Protein AF-A0A7J9L2F4-F1 (afdb_monomer)

Mean predicted aligned error: 9.21 Å

Structure (mmCIF, N/CA/C/O backbone):
data_AF-A0A7J9L2F4-F1
#
_entry.id   AF-A0A7J9L2F4-F1
#
loop_
_atom_site.group_PDB
_atom_site.id
_atom_site.type_symbol
_atom_site.label_atom_id
_atom_site.label_alt_id
_atom_site.label_comp_id
_atom_site.label_asym_id
_atom_site.label_entity_id
_atom_site.label_seq_id
_atom_site.pdbx_PDB_ins_code
_atom_site.Cartn_x
_atom_site.Cartn_y
_atom_site.Cartn_z
_atom_site.occupancy
_atom_site.B_iso_or_equiv
_atom_site.auth_seq_id
_atom_site.auth_comp_id
_atom_site.auth_asym_id
_atom_site.auth_atom_id
_atom_site.pdbx_PDB_model_num
ATOM 1 N N . ASP A 1 1 ? 0.928 -13.225 -17.778 1.00 86.69 1 ASP A N 1
ATOM 2 C CA . ASP A 1 1 ? -0.422 -12.620 -17.825 1.00 86.69 1 ASP A CA 1
ATOM 3 C C . ASP A 1 1 ? -0.389 -11.141 -18.173 1.00 86.69 1 ASP A C 1
ATOM 5 O O . ASP A 1 1 ? -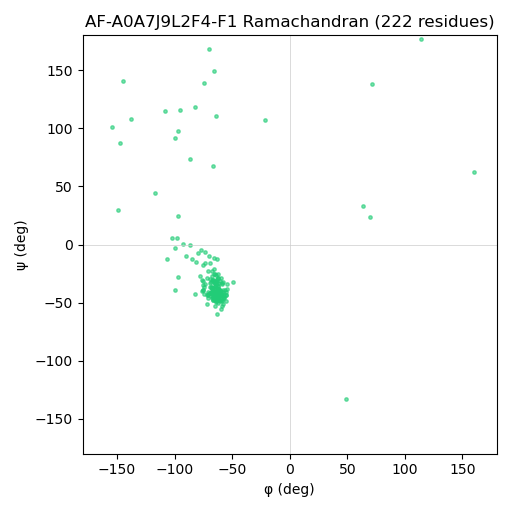0.659 -10.825 -19.318 1.00 86.69 1 ASP A O 1
ATOM 9 N N . VAL A 1 2 ? 0.008 -10.236 -17.267 1.00 91.25 2 VAL A N 1
ATOM 10 C CA . VAL A 1 2 ? 0.022 -8.780 -17.559 1.00 91.25 2 VAL A CA 1
ATOM 11 C C . VAL A 1 2 ? 0.913 -8.440 -18.762 1.00 91.25 2 VAL A C 1
ATOM 13 O O . VAL A 1 2 ? 0.458 -7.797 -19.699 1.00 91.25 2 VAL A O 1
ATOM 16 N N . ALA A 1 3 ? 2.146 -8.957 -18.797 1.00 91.94 3 ALA A N 1
ATOM 17 C CA . ALA A 1 3 ? 3.046 -8.759 -19.937 1.00 91.94 3 ALA A CA 1
ATOM 18 C C . ALA A 1 3 ? 2.516 -9.379 -21.246 1.00 91.94 3 ALA A C 1
ATOM 20 O O . ALA A 1 3 ? 2.740 -8.831 -22.320 1.00 91.94 3 ALA A O 1
ATOM 21 N N . ASP A 1 4 ? 1.787 -10.494 -21.164 1.00 93.38 4 ASP A N 1
ATOM 22 C CA . ASP A 1 4 ? 1.221 -11.172 -22.339 1.00 93.38 4 ASP A CA 1
ATOM 23 C C . ASP A 1 4 ? -0.017 -10.426 -22.873 1.00 93.38 4 ASP A C 1
ATOM 25 O O . ASP A 1 4 ? -0.228 -10.325 -24.080 1.00 93.38 4 ASP A O 1
ATOM 29 N N . ALA A 1 5 ? -0.771 -9.762 -21.988 1.00 90.50 5 ALA A N 1
ATOM 30 C CA . ALA A 1 5 ? -1.879 -8.879 -22.348 1.00 90.50 5 ALA A CA 1
ATOM 31 C C . ALA A 1 5 ? -1.445 -7.647 -23.167 1.00 90.50 5 ALA A C 1
ATOM 33 O O . ALA A 1 5 ? -2.298 -6.980 -23.757 1.00 90.50 5 ALA A O 1
ATOM 34 N N . CYS A 1 6 ? -0.142 -7.351 -23.262 1.00 91.19 6 CYS A N 1
ATOM 35 C CA . CYS A 1 6 ? 0.386 -6.349 -24.190 1.00 91.19 6 CYS A CA 1
ATOM 36 C C . CYS A 1 6 ? 0.198 -6.747 -25.664 1.00 91.19 6 CYS A C 1
ATOM 38 O O . CYS A 1 6 ? 0.184 -5.865 -26.522 1.00 91.19 6 CYS A O 1
ATOM 40 N N . ARG A 1 7 ? 0.010 -8.040 -25.978 1.00 92.75 7 ARG A N 1
ATOM 41 C CA . ARG A 1 7 ? -0.189 -8.523 -27.360 1.00 92.75 7 ARG A CA 1
ATOM 42 C C . ARG A 1 7 ? -1.464 -7.980 -28.003 1.00 92.75 7 ARG A C 1
ATOM 44 O O . ARG A 1 7 ? -1.498 -7.789 -29.213 1.00 92.75 7 ARG A O 1
ATOM 51 N N . THR A 1 8 ? -2.490 -7.701 -27.202 1.00 89.31 8 THR A N 1
ATOM 52 C CA . THR A 1 8 ? -3.783 -7.153 -27.648 1.00 89.31 8 THR A CA 1
ATOM 53 C C . THR A 1 8 ? -3.893 -5.633 -27.465 1.00 89.31 8 THR A C 1
ATOM 55 O O . THR A 1 8 ? -4.947 -5.057 -27.727 1.00 89.31 8 THR A O 1
ATOM 58 N N . GLY A 1 9 ? -2.808 -4.965 -27.051 1.00 93.00 9 GLY A N 1
ATOM 59 C CA . GLY A 1 9 ? -2.706 -3.508 -26.946 1.00 93.00 9 GLY A CA 1
ATOM 60 C C . GLY A 1 9 ? -2.549 -2.967 -25.520 1.00 93.00 9 GLY A C 1
ATOM 61 O O . GLY A 1 9 ? -2.570 -3.687 -24.523 1.00 93.00 9 GLY A O 1
ATOM 62 N N . ALA A 1 10 ? -2.387 -1.645 -25.413 1.00 94.00 10 ALA A N 1
ATOM 63 C CA . ALA A 1 10 ? -2.170 -0.975 -24.128 1.00 94.00 10 ALA A CA 1
ATOM 64 C C . ALA A 1 10 ? -3.406 -1.020 -23.209 1.00 94.00 10 ALA A C 1
ATOM 66 O O . ALA A 1 10 ? -3.262 -1.095 -21.991 1.00 94.00 10 ALA A O 1
ATOM 67 N N . ALA A 1 11 ? -4.616 -1.005 -23.781 1.00 94.12 11 ALA A 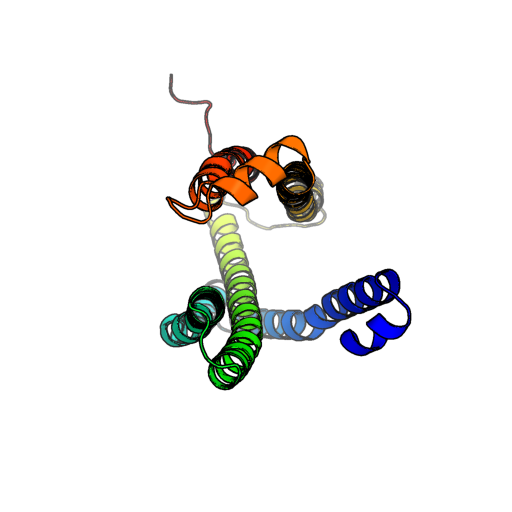N 1
ATOM 68 C CA . ALA A 1 11 ? -5.861 -1.026 -23.013 1.00 94.12 11 ALA A CA 1
ATOM 69 C C . ALA A 1 11 ? -6.007 -2.319 -22.196 1.00 94.12 11 ALA A C 1
ATOM 71 O O . ALA A 1 11 ? -6.291 -2.268 -21.001 1.00 94.12 11 ALA A O 1
ATOM 72 N N . THR A 1 12 ? -5.741 -3.475 -22.812 1.00 92.69 12 THR A N 1
ATOM 73 C CA . THR A 1 12 ? -5.789 -4.773 -22.129 1.00 92.69 12 THR A CA 1
ATOM 74 C C . THR A 1 12 ? -4.725 -4.872 -21.045 1.00 92.69 12 THR A C 1
ATOM 76 O O . THR A 1 12 ? -5.039 -5.295 -19.937 1.00 92.69 12 THR A O 1
ATOM 79 N N . ASN A 1 13 ? -3.505 -4.388 -21.297 1.00 94.06 13 ASN A N 1
ATOM 80 C CA . ASN A 1 13 ? -2.451 -4.351 -20.281 1.00 94.06 13 ASN A CA 1
ATOM 81 C C . ASN A 1 13 ? -2.878 -3.573 -19.016 1.00 94.06 13 ASN A C 1
ATOM 83 O O . ASN A 1 13 ? -2.721 -4.063 -17.899 1.00 94.06 13 ASN A O 1
ATOM 87 N N . VAL A 1 14 ? -3.493 -2.394 -19.177 1.00 95.00 14 VAL A N 1
ATOM 88 C CA . VAL A 1 14 ? -3.986 -1.595 -18.038 1.00 95.00 14 VAL A CA 1
ATOM 89 C C . VAL A 1 14 ? -5.110 -2.314 -17.287 1.00 95.00 14 VAL A C 1
ATOM 91 O O . VAL A 1 14 ? -5.092 -2.343 -16.057 1.00 95.00 14 VAL A O 1
ATOM 94 N N . ILE A 1 15 ? -6.062 -2.928 -18.000 1.00 94.75 15 ILE A N 1
ATOM 95 C CA . ILE A 1 15 ? -7.177 -3.666 -17.384 1.00 94.75 15 ILE A CA 1
ATOM 96 C C . ILE A 1 15 ? -6.652 -4.833 -16.538 1.00 94.75 15 ILE A C 1
ATOM 98 O O . ILE A 1 15 ? -7.029 -4.969 -15.373 1.00 94.75 15 ILE A O 1
ATOM 102 N N . PHE A 1 16 ? -5.740 -5.640 -17.088 1.00 94.81 16 PHE A N 1
ATOM 103 C CA . PHE A 1 16 ? -5.127 -6.751 -16.355 1.00 94.81 16 PHE A CA 1
ATOM 104 C C . PHE A 1 16 ? -4.280 -6.265 -15.171 1.00 94.81 16 PHE A C 1
ATOM 106 O O . PHE A 1 16 ? -4.321 -6.876 -14.102 1.00 94.81 16 PHE A O 1
ATOM 113 N N . GLY A 1 17 ? -3.561 -5.150 -15.320 1.00 94.25 17 GLY A N 1
ATOM 114 C CA . GLY A 1 17 ? -2.799 -4.534 -14.233 1.00 94.25 17 GLY A CA 1
ATOM 115 C C . GLY A 1 17 ? -3.680 -4.067 -13.068 1.00 94.25 17 GLY A C 1
ATOM 116 O O . GLY A 1 17 ? -3.374 -4.358 -11.911 1.00 94.25 17 GLY A O 1
ATOM 117 N N . LEU A 1 18 ? -4.805 -3.404 -13.357 1.00 95.56 18 LEU A N 1
ATOM 118 C CA . LEU A 1 18 ? -5.777 -2.986 -12.338 1.00 95.56 18 LEU A CA 1
ATOM 119 C C . LEU A 1 18 ? -6.406 -4.190 -11.631 1.00 95.56 18 LEU A C 1
ATOM 121 O O . LEU A 1 18 ? -6.469 -4.217 -10.402 1.00 95.56 18 LEU A O 1
ATOM 125 N N . ALA A 1 19 ? -6.807 -5.212 -12.390 1.00 96.19 19 ALA A N 1
ATOM 126 C CA . ALA A 1 19 ? -7.358 -6.442 -11.830 1.00 96.19 19 ALA A CA 1
ATOM 127 C C . ALA A 1 19 ? -6.356 -7.152 -10.901 1.00 96.19 19 ALA A C 1
ATOM 129 O O . ALA A 1 19 ? -6.729 -7.595 -9.813 1.00 96.19 19 ALA A O 1
ATOM 130 N N . LEU A 1 20 ? -5.074 -7.212 -11.284 1.00 95.81 20 LEU A N 1
ATOM 131 C CA . LEU A 1 20 ? -4.016 -7.773 -10.441 1.00 95.81 20 LEU A CA 1
ATOM 132 C C . LEU A 1 20 ? -3.844 -6.974 -9.141 1.00 95.81 20 LEU A C 1
ATOM 134 O O . LEU A 1 20 ? -3.709 -7.571 -8.073 1.00 95.81 20 LEU A O 1
ATOM 138 N N . GLY A 1 21 ? -3.903 -5.642 -9.217 1.00 94.69 21 GLY A N 1
ATOM 139 C CA . GLY A 1 21 ? -3.865 -4.763 -8.047 1.00 94.69 21 GLY A CA 1
ATOM 140 C C . GLY A 1 21 ? -5.040 -4.985 -7.091 1.00 94.69 21 GLY A C 1
ATOM 141 O O . GLY A 1 21 ? -4.839 -5.083 -5.885 1.00 94.69 21 GLY A O 1
ATOM 142 N N . TYR A 1 22 ? -6.263 -5.136 -7.606 1.00 96.62 22 TYR A N 1
ATOM 143 C CA . TYR A 1 22 ? -7.430 -5.440 -6.769 1.00 96.62 22 TYR A CA 1
ATOM 144 C C . TYR A 1 22 ? -7.388 -6.848 -6.174 1.00 96.62 22 TYR A C 1
ATOM 146 O O . TYR A 1 22 ? -7.885 -7.066 -5.074 1.00 96.62 22 TYR A O 1
ATOM 154 N N . LYS A 1 23 ? -6.764 -7.809 -6.859 1.00 96.50 23 LYS A N 1
ATOM 155 C CA . LYS A 1 23 ? -6.579 -9.165 -6.330 1.00 96.50 23 LYS A CA 1
ATOM 156 C C . LYS A 1 23 ? -5.506 -9.222 -5.236 1.00 96.50 23 LYS A C 1
ATOM 158 O O . LYS A 1 23 ? -5.635 -10.009 -4.300 1.00 96.50 23 LYS A O 1
ATOM 163 N N . SER A 1 24 ? -4.451 -8.410 -5.333 1.00 95.94 24 SER A N 1
ATOM 164 C CA . SER A 1 24 ? -3.289 -8.503 -4.439 1.00 95.94 24 SER A CA 1
ATOM 165 C C . SER A 1 24 ? -3.585 -8.116 -2.988 1.00 95.94 24 SER A C 1
ATOM 167 O O . SER A 1 24 ? -2.884 -8.580 -2.093 1.00 95.94 24 SER A O 1
ATOM 169 N N . VAL A 1 25 ? -4.638 -7.331 -2.728 1.00 96.19 25 VAL A N 1
ATOM 170 C CA . VAL A 1 25 ? -4.988 -6.880 -1.368 1.00 96.19 25 VAL A CA 1
ATOM 171 C C . VAL A 1 25 ? -5.627 -7.970 -0.502 1.00 96.19 25 VAL A C 1
ATOM 173 O O . VAL A 1 25 ? -5.631 -7.839 0.717 1.00 96.19 25 VAL A O 1
ATOM 176 N N . ILE A 1 26 ? -6.132 -9.056 -1.097 1.00 96.50 26 ILE A N 1
ATOM 177 C CA . ILE A 1 26 ? -6.912 -10.083 -0.388 1.00 96.50 26 ILE A CA 1
ATOM 178 C C . ILE A 1 26 ? -6.089 -10.725 0.740 1.00 96.50 26 ILE A C 1
ATOM 180 O O . ILE A 1 26 ? -6.492 -10.696 1.901 1.00 96.50 26 ILE A O 1
ATOM 184 N N . ILE A 1 27 ? -4.914 -11.272 0.414 1.00 96.75 27 ILE A N 1
ATOM 185 C CA . ILE A 1 27 ? -4.068 -11.988 1.383 1.00 96.75 27 ILE A CA 1
ATOM 186 C C . ILE A 1 27 ? -3.519 -11.041 2.471 1.00 96.75 27 ILE A C 1
ATOM 188 O O . ILE A 1 27 ? -3.657 -11.372 3.651 1.00 96.75 27 ILE A O 1
ATOM 192 N N . PRO A 1 28 ? -2.953 -9.858 2.141 1.00 95.25 28 PRO A N 1
ATOM 193 C CA . PRO A 1 28 ? -2.479 -8.910 3.150 1.00 95.25 28 PRO A CA 1
ATOM 194 C C . PRO A 1 28 ? -3.560 -8.460 4.137 1.00 95.25 28 PRO A C 1
ATOM 196 O O . PRO A 1 28 ? -3.282 -8.356 5.330 1.00 95.25 28 PRO A O 1
ATOM 199 N N . ILE A 1 29 ? -4.795 -8.228 3.677 1.00 95.75 29 ILE A N 1
ATOM 200 C CA . ILE A 1 29 ? -5.895 -7.826 4.565 1.00 95.75 29 ILE A CA 1
ATOM 201 C C . ILE A 1 29 ? -6.243 -8.941 5.552 1.00 95.75 29 ILE A C 1
ATOM 203 O O . ILE A 1 29 ? -6.404 -8.662 6.740 1.00 95.75 29 ILE A O 1
ATOM 207 N N . PHE A 1 30 ? -6.289 -10.201 5.109 1.00 97.12 30 PHE A N 1
ATOM 208 C CA . PHE A 1 30 ? -6.491 -11.327 6.024 1.00 97.12 30 PHE A CA 1
ATOM 209 C C . PHE A 1 30 ? -5.351 -11.468 7.037 1.00 97.12 30 PHE A C 1
ATOM 211 O O . PHE A 1 30 ? -5.614 -11.682 8.219 1.00 97.12 30 PHE A O 1
ATOM 218 N N . ALA A 1 31 ? -4.097 -11.286 6.614 1.00 95.50 31 ALA A N 1
ATOM 219 C CA . ALA A 1 31 ? -2.953 -11.321 7.523 1.00 95.50 31 ALA A CA 1
ATOM 220 C C . ALA A 1 31 ? -3.044 -10.228 8.606 1.00 95.50 31 ALA A C 1
ATOM 222 O O . ALA A 1 31 ? -2.835 -10.509 9.786 1.00 95.50 31 ALA A O 1
ATOM 223 N N . ILE A 1 32 ? -3.422 -9.000 8.227 1.00 95.06 32 ILE A N 1
ATOM 224 C CA . ILE A 1 32 ? -3.637 -7.895 9.174 1.00 95.06 32 ILE A CA 1
ATOM 225 C C . ILE A 1 32 ? -4.815 -8.199 10.109 1.00 95.06 32 ILE A C 1
ATOM 227 O O . ILE A 1 32 ? -4.702 -7.978 11.311 1.00 95.06 32 ILE A O 1
ATOM 231 N N . ALA A 1 33 ? -5.924 -8.739 9.597 1.00 95.25 33 ALA A N 1
ATOM 232 C CA . ALA A 1 33 ? -7.087 -9.090 10.413 1.00 95.25 33 ALA A CA 1
ATOM 233 C C . ALA A 1 33 ? -6.749 -10.142 11.484 1.00 95.25 33 ALA A C 1
ATOM 235 O O . ALA A 1 33 ? -7.123 -9.978 12.645 1.00 95.25 33 ALA A O 1
ATOM 236 N N . ILE A 1 34 ? -5.986 -11.178 11.118 1.00 96.12 34 ILE A N 1
ATOM 237 C CA . ILE A 1 34 ? -5.502 -12.198 12.061 1.00 96.12 34 ILE A CA 1
ATOM 238 C C . ILE A 1 34 ? -4.574 -11.563 13.101 1.00 96.12 34 ILE A C 1
ATOM 240 O O . ILE A 1 34 ? -4.733 -11.813 14.296 1.00 96.12 34 ILE A O 1
ATOM 244 N N . ALA A 1 35 ? -3.642 -10.706 12.671 1.00 94.94 35 ALA A N 1
ATOM 245 C CA . ALA A 1 35 ? -2.736 -10.011 13.580 1.00 94.94 35 ALA A CA 1
ATOM 246 C C . ALA A 1 35 ? -3.497 -9.137 14.589 1.00 94.94 35 ALA A C 1
ATOM 248 O O . ALA A 1 35 ? -3.189 -9.176 15.780 1.00 94.94 35 ALA A O 1
ATOM 249 N N . ILE A 1 36 ? -4.519 -8.398 14.143 1.00 94.88 36 ILE A N 1
ATOM 250 C CA . ILE A 1 36 ? -5.388 -7.597 15.015 1.00 94.88 36 ILE A CA 1
ATOM 251 C C . ILE A 1 36 ? -6.125 -8.499 16.002 1.00 94.88 36 ILE A C 1
ATOM 253 O O . ILE A 1 36 ? -6.077 -8.235 17.198 1.00 94.88 36 ILE A O 1
ATOM 257 N N . TYR A 1 37 ? -6.771 -9.566 15.526 1.00 95.69 37 TYR A N 1
ATOM 258 C CA . TYR A 1 37 ? -7.550 -10.461 16.380 1.00 95.69 37 TYR A CA 1
ATOM 259 C C . TYR A 1 37 ? -6.690 -11.077 17.492 1.00 95.69 37 TYR A C 1
ATOM 261 O O . TYR A 1 37 ? -7.003 -10.927 18.670 1.00 95.69 37 TYR A O 1
ATOM 269 N N . VAL A 1 38 ? -5.557 -11.690 17.133 1.00 96.44 38 VAL A N 1
ATOM 270 C CA . VAL A 1 38 ? -4.661 -12.351 18.097 1.00 96.44 38 VAL A CA 1
ATOM 271 C C . VAL A 1 38 ? -4.072 -11.347 19.088 1.00 96.44 38 VAL A C 1
ATOM 273 O O . VAL A 1 38 ? -4.097 -11.576 20.296 1.00 96.44 38 VAL A O 1
ATOM 276 N N . SER A 1 39 ? -3.557 -10.217 18.600 1.00 95.44 39 SER A N 1
ATOM 277 C CA . SER A 1 39 ? -2.916 -9.222 19.467 1.00 95.44 39 SER A CA 1
ATOM 278 C C . SER A 1 39 ? -3.907 -8.529 20.405 1.00 95.44 39 SER A C 1
ATOM 280 O O . SER A 1 39 ? -3.592 -8.306 21.578 1.00 95.44 39 SER A O 1
ATOM 282 N N . PHE A 1 40 ? -5.123 -8.251 19.927 1.00 92.88 40 PHE A N 1
ATOM 283 C CA . PHE A 1 40 ? -6.180 -7.654 20.733 1.00 92.88 40 PHE A CA 1
ATOM 284 C C . PHE A 1 40 ? -6.674 -8.602 21.830 1.00 92.88 40 PHE A C 1
ATOM 286 O O . PHE A 1 40 ? -6.856 -8.167 22.965 1.00 92.88 40 PHE A O 1
ATOM 293 N N . SER A 1 41 ? -6.835 -9.895 21.536 1.00 94.50 41 SER A N 1
ATOM 294 C CA . SER A 1 41 ? -7.242 -10.885 22.542 1.00 94.50 41 SER A CA 1
ATOM 295 C C . SER A 1 41 ? -6.215 -11.066 23.664 1.00 94.50 41 SER A C 1
ATOM 297 O O . SER A 1 41 ? -6.605 -11.351 24.791 1.00 94.50 41 SER A O 1
ATOM 299 N N . LEU A 1 42 ? -4.919 -10.895 23.380 1.00 94.62 42 LEU A N 1
ATOM 300 C CA . LEU A 1 42 ? -3.853 -11.090 24.369 1.00 94.62 42 LEU A CA 1
ATOM 301 C C . LEU A 1 42 ? -3.632 -9.872 25.275 1.00 94.62 42 LEU A C 1
ATOM 303 O O . LEU A 1 42 ? -3.423 -10.035 26.474 1.00 94.62 42 LEU A O 1
ATOM 307 N N . ALA A 1 43 ? -3.636 -8.658 24.716 1.00 93.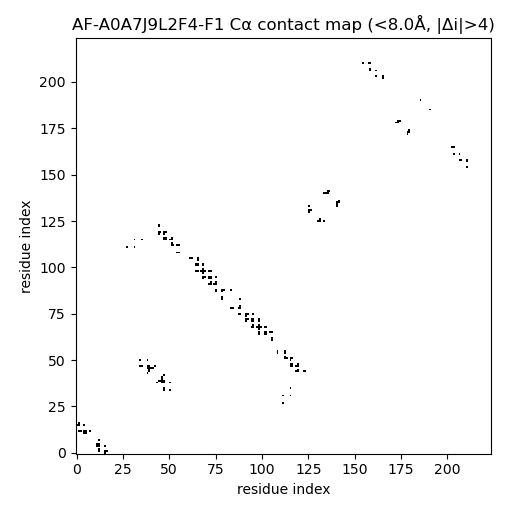25 43 ALA A N 1
ATOM 308 C CA . ALA A 1 43 ? -3.283 -7.450 25.470 1.00 93.25 43 ALA A CA 1
ATOM 309 C C . ALA A 1 43 ? -4.011 -6.180 24.986 1.00 93.25 43 ALA A C 1
ATOM 311 O O . ALA A 1 43 ? -3.479 -5.070 25.091 1.00 93.25 43 ALA A O 1
ATOM 312 N N . ALA A 1 44 ? -5.226 -6.324 24.448 1.00 90.56 44 ALA A N 1
ATOM 313 C CA . ALA A 1 44 ? -6.061 -5.227 23.960 1.00 90.56 44 ALA A CA 1
ATOM 314 C C . ALA A 1 44 ? -5.281 -4.267 23.031 1.00 90.56 44 ALA A C 1
ATOM 316 O O . ALA A 1 44 ? -4.563 -4.692 22.126 1.00 90.56 44 ALA A O 1
ATOM 317 N N . MET A 1 45 ? -5.403 -2.955 23.249 1.00 89.12 45 MET A N 1
ATOM 318 C CA . MET A 1 45 ? -4.733 -1.931 22.435 1.00 89.12 45 MET A CA 1
ATOM 319 C C . MET A 1 45 ? -3.206 -1.941 22.580 1.00 89.12 45 MET A C 1
ATOM 321 O O . MET A 1 45 ? -2.503 -1.622 21.622 1.00 89.12 45 MET A O 1
ATOM 325 N N . TYR A 1 46 ? -2.685 -2.339 23.745 1.00 91.38 46 TYR A N 1
ATOM 326 C CA . TYR A 1 46 ? -1.242 -2.480 23.947 1.00 91.38 46 TYR A CA 1
ATOM 327 C C . TYR A 1 46 ? -0.683 -3.637 23.111 1.00 91.38 46 TYR A C 1
ATOM 329 O O . TYR A 1 46 ? 0.349 -3.485 22.463 1.00 91.38 46 TYR A O 1
ATOM 337 N N . GLY A 1 47 ? -1.412 -4.754 23.036 1.00 93.00 47 GLY A N 1
ATOM 338 C CA . GLY A 1 47 ? -1.063 -5.889 22.182 1.00 93.00 47 GLY A CA 1
ATOM 339 C C . GLY A 1 47 ? -0.959 -5.502 20.710 1.00 93.00 47 GLY A C 1
ATOM 340 O O . GLY A 1 47 ? 0.033 -5.835 20.064 1.00 93.00 47 GLY A O 1
ATOM 341 N N . ILE A 1 48 ? -1.926 -4.737 20.192 1.00 93.25 48 ILE A N 1
ATOM 342 C CA . ILE A 1 48 ? -1.892 -4.236 18.806 1.00 93.25 48 ILE A CA 1
ATOM 343 C C . ILE A 1 48 ? -0.674 -3.325 18.581 1.00 93.25 48 ILE A C 1
ATOM 345 O O . ILE A 1 48 ? 0.007 -3.444 17.560 1.00 93.25 48 ILE A O 1
ATOM 34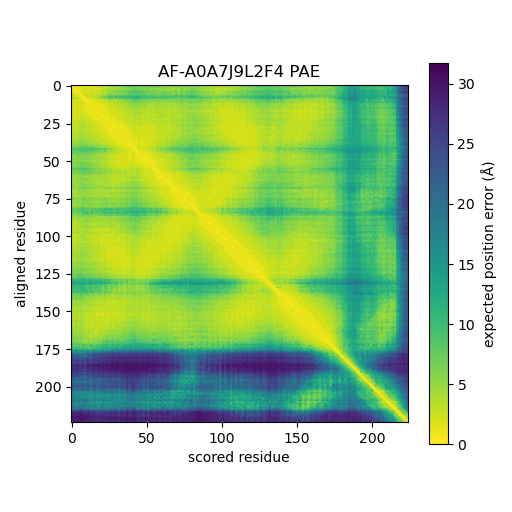9 N N . ALA A 1 49 ? -0.360 -2.440 19.534 1.00 92.56 49 ALA A N 1
ATOM 350 C CA . ALA A 1 49 ? 0.801 -1.553 19.442 1.00 92.56 49 ALA A CA 1
ATOM 351 C C . ALA A 1 49 ? 2.128 -2.333 19.402 1.00 92.56 49 ALA A C 1
ATOM 353 O O . ALA A 1 49 ? 2.998 -2.042 18.580 1.00 92.56 49 ALA A O 1
ATOM 354 N N . VAL A 1 50 ? 2.271 -3.355 20.251 1.00 94.12 50 VAL A N 1
ATOM 355 C CA . VAL A 1 50 ? 3.458 -4.223 20.272 1.00 94.12 50 VAL A CA 1
ATOM 356 C C . VAL A 1 50 ? 3.536 -5.087 19.013 1.00 94.12 50 VAL A C 1
ATOM 358 O O . VAL A 1 50 ? 4.624 -5.261 18.474 1.00 94.12 50 VAL A O 1
ATOM 361 N N . ALA A 1 51 ? 2.410 -5.568 18.478 1.00 94.31 51 ALA A N 1
ATOM 362 C CA . ALA A 1 51 ? 2.381 -6.288 17.203 1.00 94.31 51 ALA A CA 1
ATOM 363 C C . ALA A 1 51 ? 2.861 -5.407 16.037 1.00 94.31 51 ALA A C 1
ATOM 365 O O . ALA A 1 51 ? 3.622 -5.864 15.181 1.00 94.31 51 ALA A O 1
ATOM 366 N N . ALA A 1 52 ? 2.484 -4.125 16.034 1.00 92.00 52 ALA A N 1
ATOM 367 C CA . ALA A 1 52 ? 2.989 -3.163 15.063 1.00 92.00 52 ALA A CA 1
ATOM 368 C C . ALA A 1 52 ? 4.507 -2.949 15.193 1.00 92.00 52 ALA A C 1
ATOM 370 O O . ALA A 1 52 ? 5.218 -2.929 14.187 1.00 92.00 52 ALA A O 1
ATOM 371 N N . LEU A 1 53 ? 5.015 -2.847 16.427 1.00 92.88 53 LEU A N 1
ATOM 372 C CA . LEU A 1 53 ? 6.453 -2.766 16.692 1.00 92.88 53 LEU A CA 1
ATOM 373 C C . LEU A 1 53 ? 7.179 -4.045 16.250 1.00 92.88 53 LEU A C 1
ATOM 375 O O . LEU A 1 53 ? 8.253 -3.964 15.667 1.00 92.88 53 LEU A O 1
ATOM 379 N N . GLY A 1 54 ? 6.572 -5.216 16.460 1.00 93.56 54 GLY A N 1
ATOM 380 C CA . GLY A 1 54 ? 7.081 -6.505 15.997 1.00 93.56 54 GL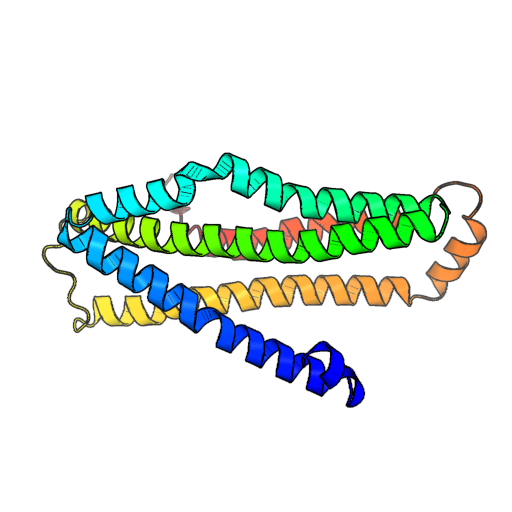Y A CA 1
ATOM 381 C C . GLY A 1 54 ? 7.226 -6.561 14.477 1.00 93.56 54 GLY A C 1
ATOM 382 O O . GLY A 1 54 ? 8.275 -6.972 13.984 1.00 93.56 54 GLY A O 1
ATOM 383 N N . MET A 1 55 ? 6.239 -6.055 13.730 1.00 92.56 55 MET A N 1
ATOM 384 C CA . MET A 1 55 ? 6.323 -5.938 12.267 1.00 92.56 55 MET A CA 1
ATOM 385 C C . MET A 1 55 ? 7.478 -5.028 11.815 1.00 92.56 55 MET A C 1
ATOM 387 O O . MET A 1 55 ? 8.089 -5.280 10.780 1.00 92.56 55 MET A O 1
ATOM 391 N N . LEU A 1 56 ? 7.801 -3.990 12.593 1.00 90.56 56 LEU A N 1
ATOM 392 C CA . LEU A 1 56 ? 8.902 -3.060 12.317 1.00 90.56 56 LEU A CA 1
ATOM 393 C C . LEU A 1 56 ? 10.229 -3.450 12.991 1.00 90.56 56 LEU A C 1
ATOM 395 O O . LEU A 1 56 ? 11.226 -2.755 12.819 1.00 90.56 56 LEU A O 1
ATOM 399 N N . SER A 1 57 ? 10.292 -4.555 13.732 1.00 94.69 57 SER A N 1
ATOM 400 C CA . SER A 1 57 ? 11.513 -4.960 14.446 1.00 94.69 57 SER A CA 1
ATOM 401 C C . SER A 1 57 ? 12.692 -5.211 13.498 1.00 94.69 57 SER A C 1
ATOM 403 O O . SER A 1 57 ? 13.839 -4.912 13.825 1.00 94.69 57 SER A O 1
ATOM 405 N N . THR A 1 58 ? 12.407 -5.669 12.278 1.00 93.44 58 THR A N 1
ATOM 406 C CA . THR A 1 58 ? 13.387 -5.909 11.210 1.00 93.44 58 THR A CA 1
ATOM 407 C C . THR A 1 58 ? 13.488 -4.743 10.220 1.00 93.44 58 THR A C 1
ATOM 409 O O . THR A 1 58 ? 13.876 -4.939 9.065 1.00 93.44 58 THR A O 1
ATOM 412 N N . ILE A 1 59 ? 13.137 -3.518 10.634 1.00 93.06 59 ILE A N 1
ATOM 413 C CA . ILE A 1 59 ? 13.110 -2.345 9.745 1.00 93.06 59 ILE A CA 1
ATOM 414 C C . ILE A 1 59 ? 14.470 -2.051 9.103 1.00 93.06 59 ILE A C 1
ATOM 416 O O . ILE A 1 59 ? 14.505 -1.630 7.954 1.00 93.06 59 ILE A O 1
ATOM 420 N N . ALA A 1 60 ? 15.587 -2.324 9.786 1.00 94.50 60 ALA A N 1
ATOM 421 C CA . ALA A 1 60 ? 16.924 -2.118 9.224 1.00 94.50 60 ALA A CA 1
ATOM 422 C C . ALA A 1 60 ? 17.142 -2.958 7.954 1.00 94.50 60 ALA A C 1
ATOM 424 O O . ALA A 1 60 ? 17.567 -2.438 6.924 1.00 94.50 60 ALA A O 1
ATOM 425 N N . THR A 1 61 ? 16.782 -4.243 8.003 1.00 94.38 61 THR A N 1
ATOM 426 C CA . THR A 1 61 ? 16.853 -5.142 6.846 1.00 94.38 61 THR A CA 1
ATOM 427 C C . THR A 1 61 ? 15.844 -4.743 5.773 1.00 94.38 61 THR A C 1
ATOM 429 O O . THR A 1 61 ? 16.191 -4.712 4.595 1.00 94.38 61 THR A O 1
ATOM 432 N N . GLY A 1 62 ? 14.617 -4.386 6.171 1.00 90.75 62 GLY A N 1
ATOM 433 C CA . GLY A 1 62 ? 13.585 -3.924 5.239 1.00 90.75 62 GLY A CA 1
ATOM 434 C C . GLY A 1 62 ? 14.022 -2.687 4.449 1.00 90.75 62 GLY A C 1
ATOM 435 O O . GLY A 1 62 ? 13.936 -2.678 3.225 1.00 90.75 62 GLY A O 1
ATOM 436 N N . LEU A 1 63 ? 14.571 -1.680 5.135 1.00 92.81 63 LEU A N 1
ATOM 437 C CA . LEU A 1 63 ? 15.082 -0.456 4.516 1.00 92.81 63 LEU A CA 1
ATOM 438 C C . LEU A 1 63 ? 16.311 -0.710 3.644 1.00 92.81 63 LEU A C 1
ATOM 440 O O . LEU A 1 63 ? 16.432 -0.086 2.597 1.00 92.81 63 LEU A O 1
ATOM 444 N N . ALA A 1 64 ? 17.209 -1.617 4.036 1.00 94.50 64 ALA A N 1
ATOM 445 C CA . ALA A 1 64 ? 18.369 -1.962 3.214 1.00 94.50 64 ALA A CA 1
ATOM 446 C C . ALA A 1 64 ? 17.947 -2.558 1.859 1.00 94.50 64 ALA A C 1
ATOM 448 O O . ALA A 1 64 ? 18.485 -2.187 0.816 1.00 94.50 64 ALA A O 1
ATOM 449 N N . ILE A 1 65 ? 16.954 -3.449 1.875 1.00 93.25 65 ILE A N 1
ATOM 450 C CA . ILE A 1 65 ? 16.440 -4.130 0.683 1.00 93.25 65 ILE A CA 1
ATOM 451 C C . ILE A 1 65 ? 15.556 -3.197 -0.176 1.00 93.25 65 ILE A C 1
ATOM 453 O O . ILE A 1 65 ? 15.554 -3.308 -1.403 1.00 93.25 65 ILE A O 1
ATOM 457 N N . ASP A 1 66 ? 14.844 -2.247 0.435 1.00 92.62 66 ASP A N 1
ATOM 458 C CA . ASP A 1 66 ? 14.089 -1.203 -0.278 1.00 92.62 66 ASP A CA 1
ATOM 459 C C . ASP A 1 66 ? 15.030 -0.170 -0.931 1.00 92.62 66 ASP A C 1
ATOM 461 O O . ASP A 1 66 ? 14.933 0.118 -2.124 1.00 92.62 66 ASP A O 1
ATOM 465 N N . ALA A 1 67 ? 16.036 0.314 -0.192 1.00 92.75 67 ALA A N 1
ATOM 466 C CA . ALA A 1 67 ? 17.026 1.272 -0.690 1.00 92.75 67 ALA A CA 1
ATOM 467 C C . ALA A 1 67 ? 17.902 0.705 -1.819 1.00 92.75 67 ALA A C 1
ATOM 469 O O . ALA A 1 67 ? 18.387 1.457 -2.666 1.00 92.75 67 ALA A O 1
ATOM 470 N N . TYR A 1 68 ? 18.079 -0.615 -1.860 1.00 92.88 68 TYR A N 1
ATOM 471 C CA . TYR A 1 68 ? 18.794 -1.307 -2.929 1.00 92.88 68 TYR A CA 1
ATOM 472 C C . TYR A 1 68 ? 18.185 -1.068 -4.326 1.00 92.88 68 TYR A C 1
ATOM 474 O O . TYR A 1 68 ? 18.934 -0.968 -5.303 1.00 92.88 68 TYR A O 1
ATOM 482 N N . GLY A 1 69 ? 16.858 -0.925 -4.438 1.00 93.06 69 GLY A N 1
ATOM 483 C CA . GLY A 1 69 ? 16.183 -0.746 -5.729 1.00 93.06 69 GLY A CA 1
ATOM 484 C C . GLY A 1 69 ? 16.586 0.549 -6.444 1.00 93.06 69 GLY A C 1
ATOM 485 O O . GLY A 1 69 ? 17.195 0.481 -7.512 1.00 93.06 69 GLY A O 1
ATOM 486 N N . PRO A 1 70 ? 16.363 1.732 -5.840 1.00 93.06 70 PRO A N 1
ATOM 487 C CA . PRO A 1 70 ? 16.769 3.010 -6.427 1.00 93.06 70 PRO A CA 1
ATOM 488 C C . PRO A 1 70 ? 18.277 3.134 -6.688 1.00 93.06 70 PRO A C 1
ATOM 490 O O . PRO A 1 70 ? 18.692 3.865 -7.588 1.00 93.06 70 PRO A O 1
ATOM 493 N N . ILE A 1 71 ? 19.121 2.451 -5.906 1.00 93.88 71 ILE A N 1
ATOM 494 C CA . ILE A 1 71 ? 20.570 2.412 -6.159 1.00 93.88 71 ILE A CA 1
ATOM 495 C C . ILE A 1 71 ? 20.855 1.664 -7.469 1.00 93.88 71 ILE A C 1
ATOM 497 O O . ILE A 1 71 ? 21.630 2.148 -8.295 1.00 93.88 71 ILE A O 1
ATOM 501 N N . SER A 1 72 ? 20.204 0.517 -7.671 1.00 92.88 72 SER A N 1
ATOM 502 C CA . SER A 1 72 ? 20.369 -0.322 -8.863 1.00 92.88 72 SER A CA 1
ATOM 503 C C . SER A 1 72 ? 19.828 0.347 -10.133 1.00 92.88 72 SER A C 1
ATOM 505 O O . SER A 1 72 ? 20.512 0.329 -11.156 1.00 92.88 72 SER A O 1
ATOM 507 N N . ASP A 1 73 ? 18.673 1.018 -10.055 1.00 94.12 73 ASP A N 1
ATOM 508 C CA . ASP A 1 73 ? 18.102 1.817 -11.156 1.00 94.12 73 ASP A CA 1
ATOM 509 C C . ASP A 1 73 ? 19.077 2.922 -11.611 1.00 94.12 73 ASP A C 1
ATOM 511 O O . ASP A 1 73 ? 19.477 3.004 -12.778 1.00 94.12 73 ASP A O 1
ATOM 515 N N . ASN A 1 74 ? 19.590 3.714 -10.660 1.00 93.88 74 ASN A N 1
ATOM 516 C CA . ASN A 1 74 ? 20.563 4.765 -10.965 1.00 93.88 74 ASN A CA 1
ATOM 517 C C . ASN A 1 74 ? 21.866 4.211 -11.560 1.00 93.88 74 ASN A C 1
ATOM 519 O O . ASN A 1 74 ? 22.452 4.846 -12.440 1.00 93.88 74 ASN A O 1
ATOM 523 N N . ALA A 1 75 ? 22.323 3.039 -11.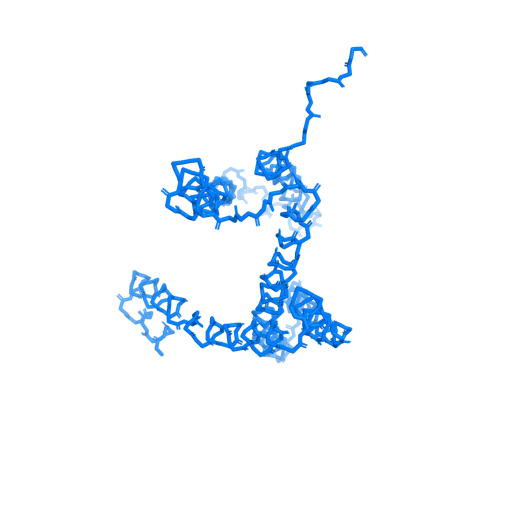108 1.00 92.12 75 ALA A N 1
ATOM 524 C CA . ALA A 1 75 ? 23.495 2.381 -11.676 1.00 92.12 75 ALA A CA 1
ATOM 525 C C . ALA A 1 75 ? 23.272 1.998 -13.150 1.00 92.12 75 ALA A C 1
ATOM 527 O O . ALA A 1 75 ? 24.148 2.254 -13.979 1.00 92.12 75 ALA A O 1
ATOM 528 N N . GLY A 1 76 ? 22.094 1.466 -13.496 1.00 91.69 76 GLY A N 1
ATOM 529 C CA . GLY A 1 76 ? 21.716 1.174 -14.882 1.00 91.69 76 GLY A CA 1
ATOM 530 C C . GLY A 1 76 ? 21.628 2.431 -15.751 1.00 91.69 76 GLY A C 1
ATOM 531 O O . GLY A 1 76 ? 22.173 2.468 -16.855 1.00 91.69 76 GLY A O 1
ATOM 532 N N . GLY A 1 77 ? 21.042 3.510 -15.224 1.00 91.00 77 GLY A N 1
ATOM 533 C CA . GLY A 1 77 ? 21.006 4.806 -15.907 1.00 91.00 77 GLY A CA 1
ATOM 534 C C . GLY A 1 77 ? 22.399 5.396 -16.167 1.00 91.00 77 GLY A C 1
ATOM 535 O O . GLY A 1 77 ? 22.644 5.954 -17.237 1.00 91.00 77 GLY A O 1
ATOM 536 N N . ILE A 1 78 ? 23.334 5.259 -15.217 1.00 92.38 78 ILE A N 1
ATOM 537 C CA . ILE A 1 78 ? 24.735 5.673 -15.401 1.00 92.38 78 ILE A CA 1
ATOM 538 C C . ILE A 1 78 ? 25.413 4.821 -16.474 1.00 92.38 78 ILE A C 1
ATOM 540 O O . ILE A 1 78 ? 26.095 5.384 -17.330 1.00 92.38 78 ILE A O 1
ATOM 544 N N . ALA A 1 79 ? 25.213 3.502 -16.456 1.00 91.88 79 ALA A N 1
ATOM 545 C CA . ALA A 1 79 ? 25.798 2.601 -17.445 1.00 91.88 79 ALA A CA 1
ATOM 546 C C . ALA A 1 79 ? 25.362 2.956 -18.877 1.00 91.88 79 ALA A C 1
ATOM 548 O O . ALA A 1 79 ? 26.204 3.026 -19.774 1.00 91.88 79 ALA A O 1
ATOM 549 N N . GLU A 1 80 ? 24.076 3.265 -19.066 1.00 89.38 80 GLU A N 1
ATOM 550 C CA . GLU A 1 80 ? 23.514 3.708 -20.345 1.00 89.38 80 GLU A CA 1
ATOM 551 C C . GLU A 1 80 ? 24.101 5.061 -20.786 1.00 89.38 80 GLU A C 1
ATOM 553 O O . GLU A 1 80 ? 24.595 5.210 -21.902 1.00 89.38 80 GLU A O 1
ATOM 558 N N . MET A 1 81 ? 24.112 6.059 -19.892 1.00 90.06 81 MET A N 1
ATOM 559 C CA . MET A 1 81 ? 24.616 7.404 -20.206 1.00 90.06 81 MET A CA 1
ATOM 560 C C . MET A 1 81 ? 26.128 7.448 -20.458 1.00 90.06 81 MET A C 1
ATOM 562 O O . MET A 1 81 ? 26.600 8.335 -21.168 1.00 90.06 81 MET A O 1
ATOM 566 N N . ALA A 1 82 ? 26.886 6.526 -19.863 1.00 91.38 82 ALA A N 1
ATOM 567 C CA . ALA A 1 82 ? 28.328 6.402 -20.051 1.00 91.38 82 ALA A CA 1
ATOM 568 C C . ALA A 1 82 ? 28.709 5.543 -21.272 1.00 91.38 82 ALA A C 1
ATOM 570 O O . ALA A 1 82 ? 29.899 5.368 -21.529 1.00 91.38 82 ALA A O 1
ATOM 571 N N . GLY A 1 83 ? 27.734 5.007 -22.020 1.00 90.62 83 GLY A N 1
ATOM 572 C CA . GLY A 1 83 ? 27.988 4.170 -23.196 1.00 90.62 83 GLY A CA 1
ATOM 573 C C . GLY A 1 83 ? 28.704 2.858 -22.861 1.00 90.62 83 GLY A C 1
ATOM 574 O O . GLY A 1 83 ? 29.535 2.391 -23.640 1.00 90.62 83 GLY A O 1
ATOM 575 N N . MET A 1 84 ? 28.442 2.288 -21.679 1.00 92.44 84 MET A N 1
ATOM 576 C CA . MET A 1 84 ? 29.060 1.032 -21.244 1.00 92.44 84 MET A CA 1
ATOM 577 C C . MET A 1 84 ? 28.532 -0.167 -22.052 1.00 92.44 84 MET A C 1
ATOM 579 O O . MET A 1 84 ? 27.556 -0.073 -22.792 1.00 92.44 84 MET A O 1
ATOM 583 N N . SER A 1 85 ? 29.189 -1.325 -21.926 1.00 94.44 85 SER A N 1
ATOM 584 C CA . SER A 1 85 ? 28.815 -2.515 -22.698 1.00 94.44 85 SER A CA 1
ATOM 585 C C . SER A 1 85 ? 27.425 -3.053 -22.333 1.00 94.44 85 SER A C 1
ATOM 587 O O . SER A 1 85 ? 27.002 -3.001 -21.177 1.00 94.44 85 SER A O 1
ATOM 589 N N . HIS A 1 86 ? 26.751 -3.666 -23.312 1.00 92.81 86 HIS A N 1
ATOM 590 C CA . HIS A 1 86 ? 25.406 -4.240 -23.149 1.00 92.81 86 HIS A CA 1
ATOM 591 C C . HIS A 1 86 ? 25.318 -5.247 -21.989 1.00 92.81 86 HIS A C 1
ATOM 593 O O . HIS A 1 86 ? 24.341 -5.284 -21.251 1.00 92.81 86 HIS A O 1
ATOM 599 N N . LYS A 1 87 ? 26.397 -6.002 -21.749 1.00 94.00 87 LYS A N 1
ATOM 600 C CA . LYS A 1 87 ? 26.502 -6.959 -20.637 1.00 94.00 87 LYS A CA 1
ATOM 601 C C . LYS A 1 87 ? 26.414 -6.295 -19.255 1.00 94.00 87 LYS A C 1
ATOM 603 O O . LYS A 1 87 ? 26.001 -6.941 -18.296 1.00 94.00 87 LYS A O 1
ATOM 608 N N . ILE A 1 88 ? 26.832 -5.034 -19.122 1.00 92.19 88 ILE A N 1
ATOM 609 C CA . ILE A 1 88 ? 26.663 -4.269 -17.878 1.00 92.19 88 ILE A CA 1
ATOM 610 C C . ILE A 1 88 ? 25.201 -3.857 -17.722 1.00 92.19 88 ILE A C 1
ATOM 612 O O . ILE A 1 88 ? 24.657 -4.027 -16.633 1.00 92.19 88 ILE A O 1
ATOM 616 N N . ARG A 1 89 ? 24.554 -3.414 -18.809 1.00 91.62 89 ARG A N 1
ATOM 617 C CA . ARG A 1 89 ? 23.137 -3.035 -18.800 1.00 91.62 89 ARG A CA 1
ATOM 618 C C . ARG A 1 89 ? 22.228 -4.211 -18.441 1.00 91.62 89 ARG A C 1
ATOM 620 O O . ARG A 1 89 ? 21.450 -4.098 -17.504 1.00 91.62 89 ARG A O 1
ATOM 627 N N . GLU A 1 90 ? 22.432 -5.373 -19.061 1.00 93.75 90 GLU A N 1
ATOM 628 C CA . GLU A 1 90 ? 21.702 -6.610 -18.733 1.00 93.75 90 GLU A CA 1
ATOM 629 C C . GLU A 1 90 ? 21.810 -6.986 -17.250 1.00 93.75 90 GLU A C 1
ATOM 631 O O . GLU A 1 90 ? 20.830 -7.394 -16.626 1.00 93.75 90 GLU A O 1
ATOM 636 N N . ARG A 1 91 ? 23.002 -6.825 -16.657 1.00 93.94 91 ARG A N 1
ATOM 637 C CA . ARG A 1 91 ? 23.199 -7.067 -15.224 1.00 93.94 91 ARG A CA 1
ATOM 638 C C . ARG A 1 91 ? 22.431 -6.055 -14.387 1.00 93.94 91 ARG A C 1
ATOM 640 O O . ARG A 1 91 ? 21.756 -6.458 -13.450 1.00 93.94 91 ARG A O 1
ATOM 647 N N . THR A 1 92 ? 22.525 -4.766 -14.705 1.00 92.44 92 THR A N 1
ATOM 648 C CA . THR A 1 92 ? 21.802 -3.729 -13.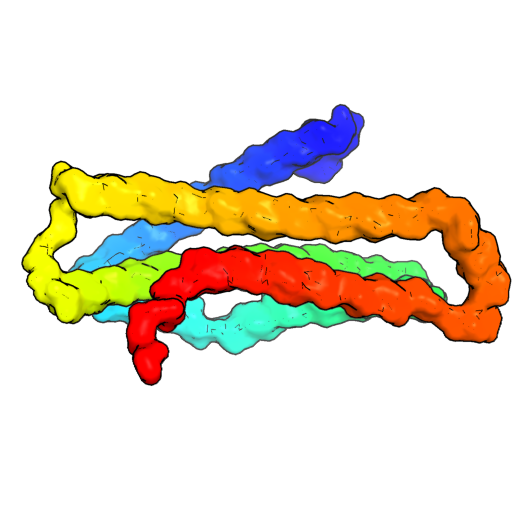956 1.00 92.44 92 THR A CA 1
ATOM 649 C C . THR A 1 92 ? 20.287 -3.852 -14.090 1.00 92.44 92 THR A C 1
ATOM 651 O O . THR A 1 92 ? 19.589 -3.617 -13.113 1.00 92.44 92 THR A O 1
ATOM 654 N N . ASP A 1 93 ? 19.780 -4.302 -15.239 1.00 92.44 93 ASP A N 1
ATOM 655 C CA . ASP A 1 93 ? 18.344 -4.479 -15.480 1.00 92.44 93 ASP A CA 1
ATOM 656 C C . ASP A 1 93 ? 17.776 -5.638 -14.656 1.00 92.44 93 ASP A C 1
ATOM 658 O O . ASP A 1 93 ? 16.680 -5.540 -14.104 1.00 92.44 93 ASP A O 1
ATOM 662 N N . ALA A 1 94 ? 18.551 -6.714 -14.490 1.00 93.88 94 ALA A N 1
ATOM 663 C CA . ALA A 1 94 ? 18.194 -7.800 -13.581 1.00 93.88 94 ALA A CA 1
ATOM 664 C C . ALA A 1 94 ? 18.123 -7.328 -12.113 1.00 93.88 94 ALA A C 1
ATOM 666 O O . ALA A 1 94 ? 17.233 -7.749 -11.371 1.00 93.88 94 ALA A O 1
ATOM 667 N N . LEU A 1 95 ? 19.036 -6.441 -11.696 1.00 93.56 95 LEU A N 1
ATOM 668 C CA . LEU A 1 95 ? 19.052 -5.866 -10.344 1.00 93.56 95 LEU A CA 1
ATOM 669 C C . LEU A 1 95 ? 17.884 -4.882 -10.130 1.00 93.56 95 LEU A C 1
ATOM 671 O O . LEU A 1 95 ? 17.235 -4.924 -9.087 1.00 93.56 95 LEU A O 1
ATOM 675 N N . ASP A 1 96 ? 17.567 -4.044 -11.119 1.00 94.25 96 ASP A N 1
ATOM 676 C CA . ASP A 1 96 ? 16.420 -3.124 -11.079 1.00 94.25 96 ASP A CA 1
ATOM 677 C C . ASP A 1 96 ? 15.079 -3.877 -11.013 1.00 94.25 96 ASP A C 1
ATOM 679 O O . ASP A 1 96 ? 14.206 -3.562 -10.201 1.00 94.25 96 ASP A O 1
ATOM 683 N N . ALA A 1 97 ? 14.925 -4.961 -11.780 1.00 92.25 97 ALA A N 1
ATOM 684 C CA . ALA A 1 97 ? 13.739 -5.814 -11.701 1.00 92.25 97 ALA A CA 1
ATOM 685 C C . ALA A 1 97 ? 13.523 -6.391 -10.284 1.00 92.25 97 ALA A C 1
ATOM 687 O O . ALA A 1 97 ? 12.396 -6.399 -9.774 1.00 92.25 97 ALA A O 1
ATOM 688 N N . ALA A 1 98 ? 14.601 -6.820 -9.617 1.00 93.56 98 ALA A N 1
ATOM 689 C CA . ALA A 1 98 ? 14.545 -7.240 -8.217 1.00 93.56 98 ALA A CA 1
ATOM 690 C C . ALA A 1 98 ? 14.185 -6.063 -7.290 1.00 93.56 98 ALA A C 1
ATOM 692 O O . ALA A 1 98 ? 13.303 -6.201 -6.440 1.00 93.56 98 ALA A O 1
ATOM 693 N N . GLY A 1 99 ? 14.790 -4.893 -7.509 1.00 92.81 99 GLY A N 1
ATOM 694 C CA . GLY A 1 99 ? 14.508 -3.648 -6.790 1.00 92.81 99 GLY A CA 1
ATOM 695 C C . GLY A 1 99 ? 13.043 -3.203 -6.844 1.00 92.81 99 GLY A C 1
ATOM 696 O O . GLY A 1 99 ? 12.468 -2.776 -5.845 1.00 92.81 99 GLY A O 1
ATOM 697 N N . ASN A 1 100 ? 12.385 -3.366 -7.991 1.00 93.94 100 ASN A N 1
ATOM 698 C CA . ASN A 1 100 ? 10.961 -3.058 -8.138 1.00 93.94 100 ASN A CA 1
ATOM 699 C C . ASN A 1 100 ? 10.076 -3.959 -7.259 1.00 93.94 100 ASN A C 1
ATOM 701 O O . ASN A 1 100 ? 9.068 -3.511 -6.702 1.00 93.94 100 ASN A O 1
ATOM 705 N N . THR A 1 101 ? 10.478 -5.220 -7.083 1.00 93.81 101 THR A N 1
ATOM 706 C CA . THR A 1 101 ? 9.788 -6.165 -6.194 1.00 93.81 101 THR A CA 1
ATOM 707 C C . THR A 1 101 ? 10.013 -5.799 -4.729 1.00 93.81 101 THR A C 1
ATOM 709 O O . THR A 1 101 ? 9.067 -5.794 -3.938 1.00 93.81 101 THR A O 1
ATOM 712 N N . THR A 1 102 ? 11.241 -5.433 -4.357 1.00 92.56 102 THR A N 1
ATOM 713 C CA . THR A 1 102 ? 11.563 -5.053 -2.978 1.00 92.56 102 THR A CA 1
ATOM 714 C C . THR A 1 102 ? 10.883 -3.753 -2.563 1.00 92.56 102 THR A C 1
ATOM 716 O O . THR A 1 102 ? 10.352 -3.678 -1.455 1.00 92.56 102 THR A O 1
ATOM 719 N N . ALA A 1 103 ? 10.761 -2.790 -3.478 1.00 91.12 103 ALA A N 1
ATOM 720 C CA . ALA A 1 103 ? 9.998 -1.566 -3.259 1.00 91.12 103 ALA A CA 1
ATOM 721 C C . ALA A 1 103 ? 8.502 -1.827 -3.019 1.00 91.12 103 ALA A C 1
ATOM 723 O O . ALA A 1 103 ? 7.855 -1.145 -2.218 1.00 91.12 103 ALA A O 1
ATOM 724 N N . ALA A 1 104 ? 7.922 -2.827 -3.692 1.00 93.19 104 ALA A N 1
ATOM 725 C CA . ALA A 1 104 ? 6.542 -3.236 -3.438 1.00 93.19 104 ALA A CA 1
ATOM 726 C C . ALA A 1 104 ? 6.385 -3.875 -2.046 1.00 93.19 104 ALA A C 1
ATOM 728 O O . ALA A 1 104 ? 5.430 -3.559 -1.332 1.00 93.19 104 ALA A O 1
ATOM 729 N N . ILE A 1 105 ? 7.343 -4.710 -1.631 1.00 92.81 105 ILE A N 1
ATOM 730 C CA . ILE A 1 105 ? 7.374 -5.310 -0.288 1.00 92.81 105 ILE A CA 1
ATOM 731 C C . ILE A 1 105 ? 7.502 -4.223 0.788 1.00 92.81 105 ILE A C 1
ATOM 733 O O . ILE A 1 105 ? 6.729 -4.228 1.748 1.00 92.81 105 ILE A O 1
ATOM 737 N N . GLY A 1 106 ? 8.408 -3.256 0.608 1.00 91.06 106 GLY A N 1
ATOM 738 C CA . GLY A 1 106 ? 8.597 -2.131 1.529 1.00 91.06 106 GLY A CA 1
ATOM 739 C C . GLY A 1 106 ? 7.317 -1.313 1.730 1.00 91.06 106 GLY A C 1
ATOM 740 O O . GLY A 1 106 ? 6.919 -1.038 2.864 1.00 91.06 106 GLY A O 1
ATOM 741 N N . LYS A 1 107 ? 6.590 -1.022 0.641 1.00 92.50 107 LYS A N 1
ATOM 742 C CA . LYS A 1 107 ? 5.262 -0.380 0.707 1.00 92.50 107 LYS A CA 1
ATOM 743 C C . LYS A 1 107 ? 4.248 -1.225 1.481 1.00 92.50 107 LYS A C 1
ATOM 745 O O . LYS A 1 107 ? 3.478 -0.672 2.262 1.00 92.50 107 LYS A O 1
ATOM 750 N N . GLY A 1 108 ? 4.258 -2.546 1.299 1.00 92.31 108 GLY A N 1
ATOM 751 C CA . GLY A 1 108 ? 3.406 -3.472 2.049 1.00 92.31 108 GLY A CA 1
ATOM 752 C C . GLY A 1 108 ? 3.660 -3.415 3.559 1.00 92.31 108 GLY A C 1
ATOM 753 O O . GLY A 1 108 ? 2.714 -3.257 4.330 1.00 92.31 108 GLY A O 1
ATOM 754 N N . PHE A 1 109 ? 4.929 -3.456 3.976 1.00 91.12 109 PHE A N 1
ATOM 755 C CA . PHE A 1 109 ? 5.326 -3.307 5.383 1.00 91.12 109 PHE A CA 1
ATOM 756 C C . PHE A 1 109 ? 4.893 -1.958 5.966 1.00 91.12 109 PHE A C 1
ATOM 758 O O . PHE A 1 109 ? 4.359 -1.900 7.077 1.00 91.12 109 PHE A O 1
ATOM 765 N N . ALA A 1 110 ? 5.070 -0.871 5.212 1.00 91.81 110 ALA A N 1
ATOM 766 C CA . ALA A 1 110 ? 4.644 0.459 5.637 1.00 91.81 110 ALA A CA 1
ATOM 767 C C . ALA A 1 110 ? 3.118 0.546 5.821 1.00 91.81 110 ALA A C 1
ATOM 769 O O . ALA A 1 110 ? 2.652 1.073 6.828 1.00 91.81 110 ALA A O 1
ATOM 770 N N . ILE A 1 111 ? 2.330 -0.009 4.894 1.00 93.69 111 ILE A N 1
ATOM 771 C CA . ILE A 1 111 ? 0.860 -0.006 4.978 1.00 93.69 111 ILE A CA 1
ATOM 772 C C . ILE A 1 111 ? 0.373 -0.877 6.143 1.00 93.69 111 ILE A C 1
ATOM 774 O O . ILE A 1 111 ? -0.478 -0.442 6.919 1.00 93.69 111 ILE A O 1
ATOM 778 N N . GLY A 1 112 ? 0.917 -2.089 6.288 1.00 93.12 112 GLY A N 1
ATOM 779 C CA . GLY A 1 112 ? 0.526 -3.018 7.351 1.00 93.12 112 GLY A CA 1
ATOM 780 C C . GLY A 1 112 ? 0.824 -2.470 8.745 1.00 93.12 112 GLY A C 1
ATOM 781 O O . GLY A 1 112 ? -0.051 -2.467 9.612 1.00 93.12 112 GLY A O 1
ATOM 782 N N . SER A 1 113 ? 2.027 -1.929 8.946 1.00 92.88 113 SER A N 1
ATOM 783 C CA . SER A 1 113 ? 2.408 -1.323 10.224 1.00 92.88 113 SER A CA 1
ATOM 784 C C . SER A 1 113 ? 1.590 -0.064 10.510 1.00 92.88 113 SER A C 1
ATOM 786 O O . SER A 1 113 ? 1.084 0.087 11.621 1.00 92.88 113 SER A O 1
ATOM 788 N N . ALA A 1 114 ? 1.360 0.793 9.508 1.00 93.81 114 ALA A N 1
ATOM 789 C CA . ALA A 1 114 ? 0.507 1.968 9.655 1.00 93.81 114 ALA A CA 1
ATOM 790 C C . ALA A 1 114 ? -0.926 1.597 10.058 1.00 93.81 114 ALA A C 1
ATOM 792 O O . ALA A 1 114 ? -1.497 2.276 10.910 1.00 93.81 114 ALA A O 1
ATOM 793 N N . ALA A 1 115 ? -1.500 0.521 9.511 1.00 94.38 115 ALA A N 1
ATOM 794 C CA . ALA A 1 115 ? -2.837 0.060 9.884 1.00 94.38 115 ALA A CA 1
ATOM 795 C C . ALA A 1 115 ? -2.905 -0.365 11.362 1.00 94.38 115 ALA A C 1
ATOM 797 O O . ALA A 1 115 ? -3.792 0.086 12.090 1.00 94.38 115 ALA A O 1
ATOM 798 N N . LEU A 1 116 ? -1.939 -1.167 11.827 1.00 93.50 116 LEU A N 1
ATOM 799 C CA . LEU A 1 116 ? -1.876 -1.619 13.222 1.00 93.50 116 LEU A CA 1
ATOM 800 C C . LEU A 1 116 ? -1.641 -0.451 14.192 1.00 93.50 116 LEU A C 1
ATOM 802 O O . LEU A 1 116 ? -2.373 -0.303 15.172 1.00 93.50 116 LEU A O 1
ATOM 806 N N . VAL A 1 117 ? -0.672 0.424 13.898 1.00 94.12 117 VAL A N 1
ATOM 807 C CA . VAL A 1 117 ? -0.400 1.617 14.719 1.00 94.12 117 VAL A CA 1
ATOM 808 C C . VAL A 1 117 ? -1.615 2.542 14.755 1.00 94.12 117 VAL A C 1
ATOM 810 O O . VAL A 1 117 ? -1.971 3.032 15.823 1.00 94.12 117 VAL A O 1
ATOM 813 N N . SER A 1 118 ? -2.283 2.764 13.619 1.00 94.56 118 SER A N 1
ATOM 814 C CA . SER A 1 118 ? -3.470 3.627 13.557 1.00 94.56 118 SER A CA 1
ATOM 815 C C . SER A 1 118 ? -4.605 3.095 14.427 1.00 94.56 118 SER A C 1
ATOM 817 O O . SER A 1 118 ? -5.254 3.882 15.112 1.00 94.56 118 SER A O 1
ATOM 819 N N . LEU A 1 119 ? -4.818 1.775 14.462 1.00 92.38 119 LEU A N 1
ATOM 820 C CA . LEU A 1 119 ? -5.823 1.165 15.332 1.00 92.38 119 LEU A CA 1
ATOM 821 C C . LEU A 1 119 ? -5.467 1.319 16.818 1.00 92.38 119 LEU A C 1
ATOM 823 O O . LEU A 1 119 ? -6.324 1.687 17.620 1.00 92.38 119 LEU A O 1
ATOM 827 N N . ALA A 1 120 ? -4.199 1.112 17.182 1.00 92.56 120 ALA A N 1
ATOM 828 C CA . ALA A 1 120 ? -3.735 1.325 18.553 1.00 92.56 120 ALA A CA 1
ATOM 829 C C . ALA A 1 120 ? -3.881 2.795 18.993 1.00 92.56 120 ALA A C 1
ATOM 831 O O . ALA A 1 120 ? -4.374 3.079 20.088 1.00 92.56 120 ALA A O 1
ATOM 832 N N . LEU A 1 121 ? -3.512 3.741 18.121 1.00 93.38 121 LEU A N 1
ATOM 833 C CA . LEU A 1 121 ? -3.686 5.176 18.359 1.00 93.38 121 LEU A CA 1
ATOM 834 C C . LEU A 1 121 ? -5.160 5.573 18.432 1.00 93.38 121 LEU A C 1
ATOM 836 O O . LEU A 1 121 ? -5.513 6.433 19.235 1.00 93.38 121 LEU A O 1
ATOM 840 N N . PHE A 1 122 ? -6.026 4.940 17.640 1.00 92.38 122 PHE A N 1
ATOM 841 C CA . PHE A 1 122 ? -7.465 5.156 17.715 1.00 92.38 122 PHE A CA 1
ATOM 842 C C . PHE A 1 122 ? -8.021 4.741 19.084 1.00 92.38 122 PHE A C 1
ATOM 844 O O . PHE A 1 122 ? -8.737 5.520 19.711 1.00 92.38 122 PHE A O 1
ATOM 851 N N . GLY A 1 123 ? -7.627 3.577 19.608 1.00 89.50 123 GLY A N 1
ATOM 852 C CA . GLY A 1 123 ? -8.007 3.167 20.964 1.00 89.50 123 GLY A CA 1
ATOM 853 C C . GLY A 1 123 ? -7.489 4.117 22.048 1.00 89.50 123 GLY A C 1
ATOM 854 O O . GLY A 1 123 ? -8.237 4.505 22.949 1.00 89.50 123 GLY A O 1
ATOM 855 N N . ALA A 1 124 ? -6.235 4.565 21.930 1.00 90.81 124 ALA A N 1
ATOM 856 C CA . ALA A 1 124 ? -5.665 5.565 22.834 1.00 90.81 124 ALA A CA 1
ATOM 857 C C . ALA A 1 124 ? -6.410 6.913 22.758 1.00 90.81 124 ALA A C 1
ATOM 859 O O . ALA A 1 124 ? -6.651 7.550 23.786 1.00 90.81 124 ALA A O 1
ATOM 860 N N . TYR A 1 125 ? -6.826 7.328 21.559 1.00 92.69 125 TYR A N 1
ATOM 861 C CA . TYR A 1 125 ? -7.621 8.534 21.339 1.00 92.69 125 TYR A CA 1
ATOM 862 C C . TYR A 1 125 ? -8.990 8.450 22.019 1.00 92.69 125 TYR A C 1
ATOM 864 O O . TYR A 1 125 ? -9.364 9.385 22.720 1.00 92.69 125 TYR A O 1
ATOM 872 N N . VAL A 1 126 ? -9.707 7.331 21.874 1.00 92.75 126 VAL A N 1
ATOM 873 C CA . VAL A 1 126 ? -11.021 7.112 22.510 1.00 92.75 126 VAL A CA 1
ATOM 874 C C . VAL A 1 126 ? -10.921 7.255 24.030 1.00 92.75 126 VAL A C 1
ATOM 876 O O . VAL A 1 126 ? -11.709 7.986 24.633 1.00 92.75 126 VAL A O 1
ATOM 879 N N . SER A 1 127 ? -9.902 6.637 24.637 1.00 90.06 127 SER A N 1
ATOM 880 C CA . SER A 1 127 ? -9.648 6.756 26.076 1.00 90.06 127 SER A CA 1
ATOM 881 C C . SER A 1 127 ? -9.303 8.194 26.479 1.00 90.06 127 SER A C 1
ATOM 883 O O . SER A 1 127 ? -9.872 8.726 27.433 1.00 90.06 127 SER A O 1
ATOM 885 N N . ARG A 1 128 ? -8.429 8.873 25.723 1.00 93.19 128 ARG A N 1
ATOM 886 C CA . ARG A 1 128 ? -8.003 10.246 26.033 1.00 93.19 128 ARG A CA 1
ATOM 887 C C . ARG A 1 128 ? -9.112 11.283 25.847 1.00 93.19 128 ARG A C 1
ATOM 889 O O . ARG A 1 128 ? -9.148 12.260 26.591 1.00 93.19 128 ARG A O 1
ATOM 896 N N . ALA A 1 129 ? -9.997 11.076 24.876 1.00 93.19 129 ALA A N 1
ATOM 897 C CA . ALA A 1 129 ? -11.145 11.932 24.597 1.00 93.19 129 ALA A CA 1
ATOM 898 C C . ALA A 1 129 ? -12.309 11.727 25.587 1.00 93.19 129 ALA A C 1
ATOM 900 O O . ALA A 1 129 ? -13.303 12.446 25.506 1.00 93.19 129 ALA A O 1
ATOM 901 N N . GLY A 1 130 ? -12.210 10.762 26.512 1.00 90.19 130 GLY A N 1
ATOM 902 C CA . GLY A 1 130 ? -13.268 10.460 27.480 1.00 90.19 130 GLY A CA 1
ATOM 903 C C . GLY A 1 130 ? -14.509 9.818 26.851 1.00 90.19 130 GLY A C 1
ATOM 904 O O . GLY A 1 130 ? -15.604 9.914 27.405 1.00 90.19 130 GLY A O 1
ATOM 905 N N . ILE A 1 131 ? -14.361 9.178 25.687 1.00 90.88 131 ILE A N 1
ATOM 906 C CA . ILE A 1 131 ? -15.459 8.514 24.981 1.00 90.88 131 ILE A CA 1
ATOM 907 C C . ILE A 1 131 ? -15.653 7.126 25.600 1.00 90.88 131 ILE A C 1
ATOM 909 O O . ILE A 1 131 ? -14.749 6.295 25.565 1.00 90.88 131 ILE A O 1
ATOM 913 N N . LYS A 1 132 ? -16.836 6.866 26.171 1.00 83.62 132 LYS A N 1
ATOM 914 C CA . LYS A 1 132 ? -17.143 5.586 26.838 1.00 83.62 132 LYS A CA 1
ATOM 915 C C . LYS A 1 132 ? -17.292 4.429 25.849 1.00 83.62 132 LYS A C 1
ATOM 917 O O . LYS A 1 132 ? -16.783 3.343 26.098 1.00 83.62 132 LYS A O 1
ATOM 922 N N . THR A 1 133 ? -17.986 4.664 24.739 1.00 87.56 133 THR A N 1
ATOM 923 C CA . THR A 1 133 ? -18.202 3.685 23.671 1.00 87.56 133 THR A CA 1
ATOM 924 C C . THR A 1 133 ? -18.214 4.388 22.319 1.00 87.56 133 THR A C 1
ATOM 926 O O . THR A 1 133 ? -18.743 5.492 22.180 1.00 87.56 133 THR A O 1
ATOM 929 N N . VAL A 1 134 ? -17.617 3.748 21.314 1.00 89.25 134 VAL A N 1
ATOM 930 C CA . VAL A 1 134 ? -17.728 4.173 19.915 1.00 89.25 134 VAL A CA 1
ATOM 931 C C . VAL A 1 134 ? -18.817 3.330 19.268 1.00 89.25 134 VAL A C 1
ATOM 933 O O . VAL A 1 134 ? -18.572 2.192 18.878 1.00 89.25 134 VAL A O 1
ATOM 936 N N . ASP A 1 135 ? -20.023 3.883 19.188 1.00 91.06 135 ASP A N 1
ATOM 937 C CA . ASP A 1 135 ? -21.144 3.237 18.510 1.00 91.06 135 ASP A CA 1
ATOM 938 C C . ASP A 1 135 ? -21.258 3.735 17.064 1.00 91.06 135 ASP A C 1
ATOM 940 O O . ASP A 1 135 ? -21.530 4.913 16.804 1.00 91.06 135 ASP A O 1
ATOM 944 N N . VAL A 1 136 ? -21.053 2.807 16.128 1.00 91.38 136 VAL A N 1
ATOM 945 C CA . VAL A 1 136 ? -21.082 3.037 14.678 1.00 91.38 136 VAL A CA 1
ATOM 946 C C . VAL A 1 136 ? -22.478 3.440 14.193 1.00 91.38 136 VAL A C 1
ATOM 948 O O . VAL A 1 136 ? -22.586 4.141 13.189 1.00 91.38 136 VAL A O 1
ATOM 951 N N . LEU A 1 137 ? -23.539 3.057 14.910 1.00 92.88 137 LEU A N 1
ATOM 952 C CA . LEU A 1 137 ? -24.922 3.369 14.539 1.00 92.88 137 LEU A CA 1
ATOM 953 C C . LEU A 1 137 ? -25.343 4.794 14.922 1.00 92.88 137 LEU A C 1
ATOM 955 O O . LEU A 1 137 ? -26.414 5.255 14.525 1.00 92.88 137 LEU A O 1
ATOM 959 N N . THR A 1 138 ? -24.508 5.532 15.658 1.00 92.69 138 THR A N 1
ATOM 960 C CA . THR A 1 138 ? -24.806 6.933 15.969 1.00 92.69 138 THR A CA 1
ATOM 961 C C . THR A 1 138 ? -24.580 7.831 14.746 1.00 92.69 138 THR A C 1
ATOM 963 O O . THR A 1 138 ? -23.556 7.698 14.068 1.00 92.69 138 THR A O 1
ATOM 966 N N . PRO A 1 139 ? -25.456 8.826 14.479 1.00 93.44 139 PRO A N 1
ATOM 967 C CA . PRO A 1 139 ? -25.316 9.701 13.311 1.00 93.44 139 PRO A CA 1
ATOM 968 C C . PRO A 1 139 ? -23.950 10.393 13.225 1.00 93.44 139 PRO A C 1
ATOM 970 O O . PRO A 1 139 ? -23.374 10.518 12.148 1.00 93.44 139 PRO A O 1
ATOM 973 N N . LYS A 1 140 ? -23.395 10.808 14.373 1.00 91.12 140 LYS A N 1
ATOM 974 C CA . LYS A 1 140 ? -22.086 11.471 14.439 1.00 91.12 140 LYS A CA 1
ATOM 975 C C . LYS A 1 140 ? -20.945 10.541 14.012 1.00 91.12 140 LYS A C 1
ATOM 977 O O . LYS A 1 140 ? -20.088 10.967 13.240 1.00 91.12 140 LYS A O 1
ATOM 982 N N . ALA A 1 141 ? -20.935 9.294 14.487 1.00 91.94 141 ALA A N 1
ATOM 983 C CA . ALA A 1 141 ? -19.904 8.323 14.126 1.00 91.94 141 ALA A CA 1
ATOM 984 C C . ALA A 1 141 ? -20.032 7.889 12.661 1.00 91.94 141 ALA A C 1
ATOM 986 O O . ALA A 1 141 ? -19.030 7.824 11.951 1.00 91.94 141 ALA A O 1
ATOM 987 N N . PHE A 1 142 ? -21.260 7.666 12.187 1.00 94.00 142 PHE A N 1
ATOM 988 C CA . PHE A 1 142 ? -21.513 7.197 10.828 1.00 94.00 142 PHE A CA 1
ATOM 989 C C . PHE A 1 142 ? -21.133 8.231 9.756 1.00 94.00 142 PHE A C 1
ATOM 991 O O . PHE A 1 142 ? -20.468 7.893 8.775 1.00 94.00 142 PHE A O 1
ATOM 998 N N . ILE A 1 143 ? -21.470 9.512 9.967 1.00 94.88 143 ILE A N 1
ATOM 999 C CA . ILE A 1 143 ? -21.037 10.603 9.076 1.00 94.88 143 ILE A CA 1
ATOM 1000 C C . ILE A 1 143 ? -19.504 10.689 9.057 1.00 94.88 143 ILE A C 1
ATOM 1002 O O . ILE A 1 143 ? -18.907 10.807 7.986 1.00 94.88 143 ILE A O 1
ATOM 1006 N N . GLY A 1 144 ? -18.861 10.576 10.225 1.00 94.12 144 GLY A N 1
ATOM 1007 C CA . GLY A 1 144 ? -17.401 10.548 10.333 1.00 94.12 144 GLY A CA 1
ATOM 1008 C C . GLY A 1 144 ? -16.765 9.381 9.573 1.00 94.12 144 GLY A C 1
ATOM 1009 O O . GLY A 1 144 ? -15.762 9.579 8.889 1.00 94.12 144 GLY A O 1
ATOM 1010 N N . LEU A 1 145 ? -17.369 8.191 9.632 1.00 94.44 145 LEU A N 1
ATOM 1011 C CA . LEU A 1 145 ? -16.899 6.992 8.936 1.00 94.44 145 LEU A CA 1
ATOM 1012 C C . LEU A 1 145 ? -16.952 7.154 7.410 1.00 94.44 145 LEU A C 1
ATOM 1014 O O . LEU A 1 145 ? -15.956 6.891 6.737 1.00 94.44 145 LEU A O 1
ATOM 1018 N N . ILE A 1 146 ? -18.079 7.623 6.862 1.00 95.75 146 ILE A N 1
ATOM 1019 C CA . ILE A 1 146 ? -18.242 7.817 5.411 1.00 95.75 146 ILE A CA 1
ATOM 1020 C C . ILE A 1 146 ? -17.300 8.906 4.894 1.00 95.75 146 ILE A C 1
ATOM 1022 O O . ILE A 1 146 ? -16.611 8.705 3.892 1.00 95.75 146 ILE A O 1
ATOM 1026 N N . VAL A 1 147 ? -17.237 10.053 5.580 1.00 95.31 147 VAL A N 1
ATOM 1027 C CA . VAL A 1 147 ? -16.332 11.143 5.189 1.00 95.31 147 VAL A CA 1
ATOM 1028 C C . VAL A 1 147 ? -14.878 10.680 5.285 1.00 95.31 147 VAL A C 1
ATOM 1030 O O . VAL A 1 147 ? -14.107 10.919 4.359 1.00 95.31 147 VAL A O 1
ATOM 1033 N N . GLY A 1 148 ? -14.516 9.959 6.350 1.00 93.62 148 GLY A N 1
ATOM 1034 C CA . GLY A 1 148 ? -13.181 9.394 6.542 1.00 93.62 148 GLY A CA 1
ATOM 1035 C C . GLY A 1 148 ? -12.779 8.405 5.445 1.00 93.62 148 GLY A C 1
ATOM 1036 O O . GLY A 1 148 ? -11.669 8.497 4.927 1.00 93.62 148 GLY A O 1
ATOM 1037 N N . ALA A 1 149 ? -13.686 7.514 5.031 1.00 94.94 149 ALA A N 1
ATOM 1038 C CA . ALA A 1 149 ? -13.442 6.545 3.959 1.00 94.94 149 ALA A CA 1
ATOM 1039 C C . ALA A 1 149 ? -13.244 7.198 2.577 1.00 94.94 149 ALA A C 1
ATOM 1041 O O . ALA A 1 149 ? -12.568 6.636 1.716 1.00 94.94 149 ALA A O 1
ATOM 1042 N N . MET A 1 150 ? -13.796 8.396 2.362 1.00 97.00 150 MET A N 1
ATOM 1043 C CA . MET A 1 150 ? -13.627 9.165 1.125 1.00 97.00 150 MET A CA 1
ATOM 1044 C C . MET A 1 150 ? -12.265 9.882 1.046 1.00 97.00 150 MET A C 1
ATOM 1046 O O . MET A 1 150 ? -11.736 10.070 -0.053 1.00 97.00 150 MET A O 1
ATOM 1050 N N . LEU A 1 151 ? -11.646 10.229 2.184 1.00 94.88 151 LEU A N 1
ATOM 1051 C CA . LEU A 1 151 ? -10.395 11.003 2.219 1.00 94.88 151 LEU A CA 1
ATOM 1052 C C . LEU A 1 151 ? -9.238 10.387 1.404 1.00 94.88 151 LEU A C 1
ATOM 1054 O O . LEU A 1 151 ? -8.590 11.144 0.674 1.00 94.88 151 LEU A O 1
ATOM 1058 N N . PRO A 1 152 ? -8.965 9.062 1.443 1.00 93.88 152 PRO A N 1
ATOM 1059 C CA . PRO A 1 152 ? -7.919 8.462 0.614 1.00 93.88 152 PRO A CA 1
ATOM 1060 C C . PRO A 1 152 ? -8.166 8.649 -0.887 1.00 93.88 152 PRO A C 1
ATOM 1062 O O . PRO A 1 152 ? -7.236 8.979 -1.617 1.00 93.88 152 PRO A O 1
ATOM 1065 N N . TYR A 1 153 ? -9.417 8.527 -1.347 1.00 94.12 153 TYR A N 1
ATOM 1066 C CA . TYR A 1 153 ? -9.777 8.730 -2.755 1.00 94.12 153 TYR A CA 1
ATOM 1067 C C . TYR A 1 153 ? -9.586 10.183 -3.185 1.00 94.12 153 TYR A C 1
ATOM 1069 O O . TYR A 1 153 ? -9.048 10.449 -4.263 1.00 94.12 153 TYR A O 1
ATOM 1077 N N . TRP A 1 154 ? -9.967 11.134 -2.329 1.00 92.94 154 TRP A N 1
ATOM 1078 C CA . TRP A 1 154 ? -9.726 12.551 -2.591 1.00 92.94 154 TRP A CA 1
ATOM 1079 C C . TRP A 1 154 ? -8.222 12.856 -2.662 1.00 92.94 154 TRP A C 1
ATOM 1081 O O . TRP A 1 154 ? -7.757 13.527 -3.589 1.00 92.94 154 TRP A O 1
ATOM 1091 N N . PHE A 1 155 ? -7.430 12.300 -1.744 1.00 92.31 155 PHE A N 1
ATOM 1092 C CA . PHE A 1 155 ? -5.976 12.436 -1.772 1.00 92.31 155 PHE A CA 1
ATOM 1093 C C . PHE A 1 155 ? -5.352 11.842 -3.048 1.00 92.31 155 PHE A C 1
ATOM 1095 O O . PHE A 1 155 ? -4.522 12.491 -3.699 1.00 92.31 155 PHE A O 1
ATOM 1102 N N . SER A 1 156 ? -5.789 10.651 -3.465 1.00 93.31 156 SER A N 1
ATOM 1103 C CA . SER A 1 156 ? -5.374 10.026 -4.727 1.00 93.31 156 SER A CA 1
ATOM 1104 C C . SER A 1 156 ? -5.724 10.890 -5.941 1.00 93.31 156 SER A C 1
ATOM 1106 O O . SER A 1 156 ? -4.877 11.091 -6.809 1.00 93.31 156 SER A O 1
ATOM 1108 N N . ALA A 1 157 ? -6.919 11.484 -5.989 1.00 93.00 157 ALA A N 1
ATOM 1109 C CA . ALA A 1 157 ? -7.319 12.353 -7.095 1.00 93.00 157 ALA A CA 1
ATOM 1110 C C . ALA A 1 157 ? -6.412 13.592 -7.225 1.00 93.00 157 ALA A C 1
ATOM 1112 O O . ALA A 1 157 ? -5.982 13.942 -8.328 1.00 93.00 157 ALA A O 1
ATOM 1113 N N . MET A 1 158 ? -6.067 14.240 -6.106 1.00 89.12 158 MET A N 1
ATOM 1114 C CA . MET A 1 158 ? -5.177 15.408 -6.110 1.00 89.12 158 MET A CA 1
ATOM 1115 C C . MET A 1 158 ? -3.761 15.052 -6.574 1.00 89.12 158 MET A C 1
ATOM 1117 O O . MET A 1 158 ? -3.181 15.759 -7.406 1.00 89.12 158 MET A O 1
ATOM 1121 N N . THR A 1 159 ? -3.201 13.956 -6.057 1.00 91.69 159 THR A N 1
ATOM 1122 C CA . THR A 1 159 ? -1.843 13.511 -6.406 1.00 91.69 159 THR A CA 1
ATOM 1123 C C . THR A 1 159 ? -1.756 13.061 -7.866 1.00 91.69 159 THR A C 1
ATOM 1125 O O . THR A 1 159 ? -0.878 13.532 -8.589 1.00 91.69 159 THR A O 1
ATOM 1128 N N . MET A 1 160 ? -2.715 12.267 -8.354 1.00 91.44 160 MET A N 1
ATOM 1129 C CA . MET A 1 160 ? -2.765 11.829 -9.757 1.00 91.44 160 MET A CA 1
ATOM 1130 C C . MET A 1 160 ? -2.938 13.001 -10.730 1.00 91.44 160 MET A C 1
ATOM 1132 O O . MET A 1 160 ? -2.224 13.075 -11.730 1.00 91.44 160 MET A O 1
ATOM 1136 N N . LYS A 1 161 ? -3.817 13.967 -10.424 1.00 88.81 161 LYS A N 1
ATOM 1137 C CA . LYS A 1 161 ? -3.982 15.183 -11.242 1.00 88.81 161 LYS A CA 1
ATOM 1138 C C . LYS A 1 161 ? -2.697 16.012 -11.301 1.00 88.81 161 LYS A C 1
ATOM 1140 O O . LYS A 1 161 ? -2.355 16.549 -12.358 1.00 88.81 161 LYS A O 1
ATOM 1145 N N . SER A 1 162 ? -1.983 16.106 -10.180 1.00 89.31 162 SER A N 1
ATOM 1146 C CA . SER A 1 162 ? -0.717 16.840 -10.088 1.00 89.31 162 SER A CA 1
ATOM 1147 C C . SER A 1 162 ? 0.367 16.190 -10.951 1.00 89.31 162 SER A C 1
ATOM 1149 O O . SER A 1 162 ? 1.013 16.877 -11.746 1.00 89.31 162 SER A O 1
ATOM 1151 N N . VAL A 1 163 ? 0.515 14.863 -10.863 1.00 89.56 163 VAL A N 1
ATOM 1152 C CA . VAL A 1 163 ? 1.462 14.099 -11.689 1.00 89.56 163 VAL A CA 1
ATOM 1153 C C . VAL A 1 163 ? 1.084 14.178 -13.169 1.00 89.56 163 VAL A C 1
ATOM 1155 O O . VAL A 1 163 ? 1.946 14.477 -13.990 1.00 89.56 163 VAL A O 1
ATOM 1158 N N . GLY A 1 164 ? -0.195 14.009 -13.519 1.00 88.50 164 GLY A N 1
ATOM 1159 C CA . GLY A 1 164 ? -0.667 14.089 -14.906 1.00 88.50 164 GLY A CA 1
ATOM 1160 C C . GLY A 1 164 ? -0.416 15.458 -15.545 1.00 88.50 164 GLY A C 1
ATOM 1161 O O . GLY A 1 164 ? 0.094 15.542 -16.660 1.00 88.50 164 GLY A O 1
ATOM 1162 N N . SER A 1 165 ? -0.673 16.542 -14.807 1.00 86.81 165 SER A N 1
ATOM 1163 C CA . SER A 1 165 ? -0.396 17.909 -15.275 1.00 86.81 165 SER A CA 1
ATOM 1164 C C . SER A 1 165 ? 1.102 18.160 -15.481 1.00 86.81 165 SER A C 1
ATOM 1166 O O . SER A 1 165 ? 1.495 18.854 -16.419 1.00 86.81 165 SER A O 1
ATOM 1168 N N . ALA A 1 166 ? 1.956 17.613 -14.609 1.00 84.69 166 ALA A N 1
ATOM 1169 C CA . ALA A 1 166 ? 3.406 17.705 -14.761 1.00 84.69 166 ALA A CA 1
ATOM 1170 C C . ALA A 1 166 ? 3.907 16.875 -15.956 1.00 84.69 166 ALA A C 1
ATOM 1172 O O . ALA A 1 166 ? 4.740 17.360 -16.720 1.00 84.69 166 ALA A O 1
ATOM 1173 N N . ALA A 1 167 ? 3.368 15.669 -16.145 1.00 86.06 167 ALA A N 1
ATOM 1174 C CA . ALA A 1 167 ? 3.718 14.782 -17.248 1.00 86.06 167 ALA A CA 1
ATOM 1175 C C . ALA A 1 167 ? 3.344 15.384 -18.613 1.00 86.06 167 ALA A C 1
ATOM 1177 O O . ALA A 1 167 ? 4.188 15.413 -19.506 1.00 86.06 167 ALA A O 1
ATOM 1178 N N . LEU A 1 168 ? 2.137 15.949 -18.758 1.00 85.88 168 LEU A N 1
ATOM 1179 C CA . LEU A 1 168 ? 1.712 16.642 -19.985 1.00 85.88 168 LEU A CA 1
ATOM 1180 C C . LEU A 1 168 ? 2.694 17.757 -20.366 1.00 85.88 168 LEU A C 1
ATOM 1182 O O . LEU A 1 168 ? 3.215 17.776 -21.479 1.00 85.88 168 LEU A O 1
ATOM 1186 N N . LYS A 1 169 ? 3.057 18.604 -19.396 1.00 84.56 169 LYS A N 1
ATOM 1187 C CA . LYS A 1 169 ? 4.030 19.688 -19.591 1.00 84.56 169 LYS A CA 1
ATOM 1188 C C . LYS A 1 169 ? 5.434 19.203 -19.971 1.00 84.56 169 LYS A C 1
ATOM 1190 O O . LYS A 1 169 ? 6.177 19.959 -20.597 1.00 84.56 169 LYS A O 1
ATOM 1195 N N . MET A 1 170 ? 5.840 18.001 -19.549 1.00 78.88 170 MET A N 1
ATOM 1196 C CA . MET A 1 170 ? 7.120 17.392 -19.944 1.00 78.88 170 MET A CA 1
ATOM 1197 C C . MET A 1 170 ? 7.066 16.849 -21.378 1.00 78.88 170 MET A C 1
ATOM 1199 O O . MET A 1 170 ? 8.027 17.007 -22.131 1.00 78.88 170 MET A O 1
ATOM 1203 N N . VAL A 1 171 ? 5.946 16.237 -21.770 1.00 84.31 171 VAL A N 1
ATOM 1204 C CA . VAL A 1 171 ? 5.741 15.705 -23.126 1.00 84.31 171 VAL A CA 1
ATOM 1205 C C . VAL A 1 171 ? 5.648 16.834 -24.152 1.00 84.31 171 VAL A C 1
ATOM 1207 O O . VAL A 1 171 ? 6.311 16.765 -25.185 1.00 84.31 171 VAL A O 1
ATOM 1210 N N . GLU A 1 172 ? 4.895 17.894 -23.852 1.00 84.50 172 GLU A N 1
ATOM 1211 C CA . GLU A 1 172 ? 4.820 19.103 -24.683 1.00 84.50 172 GLU A CA 1
ATOM 1212 C C . GLU A 1 172 ? 6.214 19.697 -24.930 1.00 84.50 172 GLU A C 1
ATOM 1214 O O . GLU A 1 172 ? 6.566 20.013 -26.064 1.00 84.50 172 GLU A O 1
ATOM 1219 N N . GLU A 1 173 ? 7.054 19.769 -23.893 1.00 76.88 173 GLU A N 1
ATOM 1220 C CA . GLU A 1 173 ? 8.420 20.285 -24.016 1.00 76.88 173 GLU A CA 1
ATOM 1221 C C . GLU A 1 173 ? 9.334 19.374 -24.852 1.00 76.88 173 GLU A C 1
ATOM 1223 O O . GLU A 1 173 ? 10.154 19.876 -25.621 1.00 76.88 173 GLU A O 1
ATOM 1228 N N . ARG A 1 174 ? 9.189 18.046 -24.746 1.00 76.19 174 ARG A N 1
ATOM 1229 C CA . ARG A 1 174 ? 9.923 17.084 -25.589 1.00 76.19 174 ARG A CA 1
ATOM 1230 C C . ARG A 1 174 ? 9.544 17.214 -27.071 1.00 76.19 174 ARG A C 1
ATOM 1232 O O . ARG A 1 174 ? 10.382 16.980 -27.948 1.00 76.19 174 ARG A O 1
ATOM 1239 N N . ASN A 1 175 ? 8.281 17.531 -27.340 1.00 79.12 175 ASN A N 1
ATOM 1240 C CA . ASN A 1 175 ? 7.721 17.577 -28.687 1.00 79.12 175 ASN A CA 1
ATOM 1241 C C . ASN A 1 175 ? 7.854 18.956 -29.358 1.00 79.12 175 ASN A C 1
ATOM 1243 O O . ASN A 1 175 ? 7.631 19.040 -30.562 1.00 79.12 175 ASN A O 1
ATOM 1247 N N . ASP A 1 176 ? 8.264 20.004 -28.630 1.00 78.88 176 ASP A N 1
ATOM 1248 C CA . ASP A 1 176 ? 8.506 21.353 -29.164 1.00 78.88 176 ASP A CA 1
ATOM 1249 C C . ASP A 1 176 ? 9.669 21.365 -30.196 1.00 78.88 176 ASP A C 1
ATOM 1251 O O . ASP A 1 176 ? 10.845 21.209 -29.827 1.00 78.88 176 ASP A O 1
ATOM 1255 N N . PRO A 1 177 ? 9.387 21.589 -31.499 1.00 66.50 177 PRO A N 1
ATOM 1256 C CA . PRO A 1 177 ? 10.393 21.555 -32.563 1.00 66.50 177 PRO A CA 1
ATOM 1257 C C . PRO A 1 177 ? 11.448 22.660 -32.431 1.00 66.50 177 PRO A C 1
ATOM 1259 O O . PRO A 1 177 ? 12.618 22.434 -32.742 1.00 66.50 177 PRO A O 1
ATOM 1262 N N . THR A 1 178 ? 11.066 23.836 -31.914 1.00 64.75 178 THR A N 1
ATOM 1263 C CA . THR A 1 178 ? 11.978 24.984 -31.731 1.00 64.75 178 THR A CA 1
ATOM 1264 C C . THR A 1 178 ? 13.019 24.742 -30.638 1.00 64.75 178 THR A C 1
ATOM 1266 O O . THR A 1 178 ? 14.035 25.441 -30.546 1.00 64.75 178 THR A O 1
ATOM 1269 N N . ARG A 1 179 ? 12.785 23.730 -29.796 1.00 54.59 179 ARG A N 1
ATOM 1270 C CA . ARG A 1 179 ? 13.711 23.297 -28.748 1.00 54.59 179 ARG A CA 1
ATOM 1271 C C . ARG A 1 179 ? 14.576 22.122 -29.182 1.00 54.59 179 ARG A C 1
ATOM 1273 O O . ARG A 1 179 ? 15.712 22.054 -28.719 1.00 54.59 179 ARG A O 1
ATOM 1280 N N . ARG A 1 180 ? 14.116 21.261 -30.103 1.00 52.66 180 ARG A N 1
ATOM 1281 C CA . ARG A 1 180 ? 14.926 20.165 -30.680 1.00 52.66 180 ARG A CA 1
ATOM 1282 C C . ARG A 1 180 ? 16.170 20.667 -31.417 1.00 52.66 180 ARG A C 1
ATOM 1284 O O . ARG A 1 180 ? 17.247 20.108 -31.235 1.00 52.66 180 ARG A O 1
ATOM 1291 N N . THR A 1 181 ? 16.065 21.745 -32.189 1.00 47.44 181 THR A N 1
ATOM 1292 C CA . THR A 1 181 ? 17.207 22.321 -32.930 1.00 47.44 181 THR A CA 1
ATOM 1293 C C . THR A 1 181 ? 18.275 22.927 -32.014 1.00 47.44 181 THR A C 1
ATOM 1295 O O . THR A 1 181 ? 19.463 22.842 -32.315 1.00 47.44 181 THR A O 1
ATOM 1298 N N . ARG A 1 182 ? 17.889 23.442 -30.837 1.00 46.47 182 ARG A N 1
ATOM 1299 C CA . ARG A 1 182 ? 18.840 23.900 -29.807 1.00 46.47 182 ARG A CA 1
ATOM 1300 C C . ARG A 1 182 ? 19.598 22.750 -29.122 1.00 46.47 182 ARG A C 1
ATOM 1302 O O . ARG A 1 182 ? 20.683 22.988 -28.603 1.00 46.47 182 ARG A O 1
ATOM 1309 N N . TYR A 1 183 ? 19.062 21.523 -29.138 1.00 45.00 183 TYR A N 1
ATOM 1310 C CA . TYR A 1 183 ? 19.755 20.319 -28.652 1.00 45.00 183 TYR A CA 1
ATOM 1311 C C . TYR A 1 183 ? 20.826 19.823 -29.621 1.00 45.00 183 TYR A C 1
ATOM 1313 O O . TYR A 1 183 ? 21.906 19.449 -29.171 1.00 45.00 183 TYR A O 1
ATOM 1321 N N . ALA A 1 184 ? 20.561 19.875 -30.929 1.00 47.66 184 ALA A N 1
ATOM 1322 C CA . ALA A 1 184 ? 21.513 19.439 -31.951 1.00 47.66 184 ALA A CA 1
ATOM 1323 C C . ALA A 1 184 ? 22.798 20.295 -31.984 1.00 47.66 184 ALA A C 1
ATOM 1325 O O . ALA A 1 184 ? 23.871 19.763 -32.236 1.00 47.66 184 ALA A O 1
ATOM 1326 N N . TYR A 1 185 ? 22.712 21.592 -31.658 1.00 42.09 185 TYR A N 1
ATOM 1327 C CA . TYR A 1 185 ? 23.871 22.499 -31.576 1.00 42.09 185 TYR A CA 1
ATOM 1328 C C . TYR A 1 185 ? 24.619 22.470 -30.226 1.00 42.09 185 TYR A C 1
ATOM 1330 O O . TYR A 1 185 ? 25.710 23.021 -30.116 1.00 42.09 185 TYR A O 1
ATOM 1338 N N . SER A 1 186 ? 24.049 21.853 -29.184 1.00 43.72 186 SER A N 1
ATOM 1339 C CA . SER A 1 186 ? 24.586 21.869 -27.808 1.00 43.72 186 SER A CA 1
ATOM 1340 C C . SER A 1 186 ? 25.304 20.573 -27.415 1.00 43.72 186 SER A C 1
ATOM 1342 O O . SER A 1 186 ? 25.700 20.420 -26.260 1.00 43.72 186 SER A O 1
ATOM 1344 N N . THR A 1 187 ? 25.486 19.631 -28.343 1.00 42.91 187 THR A N 1
ATOM 1345 C CA . THR A 1 187 ? 26.136 18.334 -28.088 1.00 42.91 187 THR A CA 1
ATOM 1346 C C . THR A 1 187 ? 27.618 18.443 -27.725 1.00 42.91 187 THR A C 1
ATOM 1348 O O . THR A 1 187 ? 28.168 17.474 -27.216 1.00 42.91 187 THR A O 1
ATOM 1351 N N . TYR A 1 188 ? 28.255 19.611 -27.889 1.00 44.12 188 TYR A N 1
ATOM 1352 C CA . TYR A 1 188 ? 29.673 19.794 -27.553 1.00 44.12 188 TYR A CA 1
ATOM 1353 C C . TYR A 1 188 ? 29.953 20.613 -26.279 1.00 44.12 188 TYR A C 1
ATOM 1355 O O . TYR A 1 188 ? 31.076 20.613 -25.785 1.00 44.12 188 TYR A O 1
ATOM 1363 N N . SER A 1 189 ? 28.969 21.308 -25.696 1.00 39.94 189 SER A N 1
ATOM 1364 C CA . SER A 1 189 ? 29.216 22.106 -24.486 1.00 39.94 189 SER A CA 1
ATOM 1365 C C . SER A 1 189 ? 27.949 22.278 -23.651 1.00 39.94 189 SER A C 1
ATOM 1367 O O . SER A 1 189 ? 27.109 23.129 -23.926 1.00 39.94 189 SER A O 1
ATOM 1369 N N . ARG A 1 190 ? 27.862 21.477 -22.579 1.00 46.59 190 ARG A N 1
ATOM 1370 C CA . ARG A 1 190 ? 26.839 21.483 -21.513 1.00 46.59 190 ARG A CA 1
ATOM 1371 C C . ARG A 1 190 ? 25.461 20.967 -21.943 1.00 46.59 190 ARG A C 1
ATOM 1373 O O . ARG A 1 190 ? 24.955 21.283 -23.005 1.00 46.59 190 ARG A O 1
ATOM 1380 N N . ASN A 1 191 ? 24.834 20.174 -21.069 1.00 46.25 191 ASN A N 1
ATOM 1381 C CA . ASN A 1 191 ? 23.540 19.531 -21.313 1.00 46.25 191 ASN A CA 1
ATOM 1382 C C . ASN A 1 191 ? 22.393 20.331 -20.631 1.00 46.25 191 ASN A C 1
ATOM 1384 O O . ASN A 1 191 ? 22.118 20.118 -19.444 1.00 46.25 191 ASN A O 1
ATOM 1388 N N . PRO A 1 192 ? 21.734 21.294 -21.314 1.00 48.22 192 PRO A N 1
ATOM 1389 C CA . PRO A 1 192 ? 20.737 22.197 -20.722 1.00 48.22 192 PRO A CA 1
ATOM 1390 C C . PRO A 1 192 ? 19.407 21.526 -20.327 1.00 48.22 192 PRO A C 1
ATOM 1392 O O . PRO A 1 192 ? 18.605 22.152 -19.631 1.00 48.22 192 PRO A O 1
ATOM 1395 N N . PHE A 1 193 ? 19.160 20.266 -20.714 1.00 45.88 193 PHE A N 1
ATOM 1396 C CA . PHE A 1 193 ? 17.915 19.545 -20.382 1.00 45.88 193 PHE A CA 1
ATOM 1397 C C . PHE A 1 193 ? 17.860 19.169 -18.905 1.00 45.88 193 PHE A C 1
ATOM 1399 O O . PHE A 1 193 ? 16.855 19.384 -18.225 1.00 45.88 193 PHE A O 1
ATOM 1406 N N . ARG A 1 194 ? 18.985 18.673 -18.377 1.00 49.03 194 ARG A N 1
ATOM 1407 C CA . ARG A 1 194 ? 19.099 18.196 -16.994 1.00 49.03 194 ARG A CA 1
ATOM 1408 C C . ARG A 1 194 ? 18.916 19.328 -15.980 1.00 49.03 194 ARG A C 1
ATOM 1410 O O . ARG A 1 194 ? 18.340 19.114 -14.916 1.00 49.03 194 ARG A O 1
ATOM 1417 N N . SER A 1 195 ? 19.337 20.549 -16.319 1.00 45.28 195 SER A N 1
ATOM 1418 C CA . SER A 1 195 ? 19.182 21.732 -15.459 1.00 45.28 195 SER A CA 1
ATOM 1419 C C . SER A 1 195 ? 17.788 22.373 -15.529 1.00 45.28 195 SER A C 1
ATOM 1421 O O . SER A 1 195 ? 17.452 23.177 -14.663 1.00 45.28 195 SER A O 1
ATOM 1423 N N . ARG A 1 196 ? 16.962 22.038 -16.533 1.00 51.69 196 ARG A N 1
ATOM 1424 C CA . ARG A 1 196 ? 15.595 22.571 -16.690 1.00 51.69 196 ARG A CA 1
ATOM 1425 C C . ARG A 1 196 ? 14.516 21.617 -16.188 1.00 51.69 196 ARG A C 1
ATOM 1427 O O . ARG A 1 196 ? 13.612 22.082 -15.499 1.00 51.69 196 ARG A O 1
ATOM 1434 N N . ASN A 1 197 ? 14.656 20.308 -16.413 1.00 52.66 197 ASN A N 1
ATOM 1435 C CA . ASN A 1 197 ? 13.780 19.318 -15.775 1.00 52.66 197 ASN A CA 1
ATOM 1436 C C . ASN A 1 197 ? 13.910 19.363 -14.244 1.00 52.66 197 ASN A C 1
ATOM 1438 O O . ASN A 1 197 ? 12.902 19.344 -13.541 1.00 52.66 197 ASN A O 1
ATOM 1442 N N . SER A 1 198 ? 15.124 19.563 -13.719 1.00 49.88 198 SER A N 1
ATOM 1443 C CA . SER A 1 198 ? 15.343 19.773 -12.279 1.00 49.88 198 SER A CA 1
ATOM 1444 C C . SER A 1 198 ? 14.720 21.077 -11.750 1.00 49.88 198 SER A C 1
ATOM 1446 O O . SER A 1 198 ? 14.213 21.105 -10.632 1.00 49.88 198 SER A O 1
ATOM 1448 N N . ARG A 1 199 ? 14.638 22.142 -12.563 1.00 49.66 199 ARG A N 1
ATOM 1449 C CA . ARG A 1 199 ? 13.943 23.402 -12.217 1.00 49.66 199 ARG A CA 1
ATOM 1450 C C . ARG A 1 199 ? 12.414 23.311 -12.226 1.00 49.66 199 ARG A C 1
ATOM 1452 O O . ARG A 1 199 ? 11.777 24.275 -11.815 1.00 49.66 199 ARG A O 1
ATOM 1459 N N . ARG A 1 200 ? 11.806 22.194 -12.650 1.00 51.03 200 ARG A N 1
ATOM 1460 C CA . ARG A 1 200 ? 10.354 21.946 -12.514 1.00 51.03 200 ARG A CA 1
ATOM 1461 C C . ARG A 1 200 ? 9.984 21.040 -11.332 1.00 51.03 200 ARG A C 1
ATOM 1463 O O . ARG A 1 200 ? 8.799 20.947 -11.015 1.00 51.03 200 ARG A O 1
ATOM 1470 N N . CYS A 1 201 ? 10.957 20.507 -10.586 1.00 45.66 201 CYS A N 1
ATOM 1471 C CA . CYS A 1 201 ? 10.734 19.998 -9.225 1.00 45.66 201 CYS A CA 1
ATOM 1472 C C . CYS A 1 201 ? 9.973 20.978 -8.294 1.00 45.66 201 CYS A C 1
ATOM 1474 O O . CYS A 1 201 ? 9.169 20.512 -7.492 1.00 45.66 201 CYS A O 1
ATOM 1476 N N . PRO A 1 202 ? 10.088 22.320 -8.385 1.00 45.75 202 PRO A N 1
ATOM 1477 C CA . PRO A 1 202 ? 9.221 23.217 -7.618 1.00 45.75 202 PRO A CA 1
ATOM 1478 C C . PRO A 1 202 ? 7.720 23.103 -7.940 1.00 45.75 202 PRO A C 1
ATOM 1480 O O . PRO A 1 202 ? 6.926 23.357 -7.040 1.00 45.75 202 PRO A O 1
ATOM 1483 N N . CYS A 1 203 ? 7.301 22.665 -9.141 1.00 50.00 203 CYS A N 1
ATOM 1484 C CA . CYS A 1 203 ? 5.887 22.341 -9.409 1.00 50.00 203 CYS A CA 1
ATOM 1485 C C . CYS A 1 203 ? 5.416 21.128 -8.599 1.00 50.00 203 CYS A C 1
ATOM 1487 O O . CYS A 1 203 ? 4.254 21.073 -8.199 1.00 50.00 203 CYS A O 1
ATOM 1489 N N . TRP A 1 204 ? 6.312 20.177 -8.329 1.00 48.44 204 TRP A N 1
ATOM 1490 C CA . TRP A 1 204 ? 6.049 19.116 -7.365 1.00 48.44 204 TRP A CA 1
ATOM 1491 C C . TRP A 1 204 ? 5.913 19.720 -5.959 1.00 48.44 204 TRP A C 1
ATOM 1493 O O . TRP A 1 204 ? 4.862 19.575 -5.344 1.00 48.44 204 TRP A O 1
ATOM 1503 N N . CYS A 1 205 ? 6.882 20.509 -5.480 1.00 52.69 205 CYS A N 1
ATOM 1504 C CA . CYS A 1 205 ? 6.815 21.125 -4.143 1.00 52.69 205 CYS A CA 1
ATOM 1505 C C . CYS A 1 205 ? 5.585 22.027 -3.906 1.00 52.69 205 CYS A C 1
ATOM 1507 O O . CYS A 1 205 ? 5.099 22.121 -2.777 1.00 52.69 205 CYS A O 1
ATOM 1509 N N . THR A 1 206 ? 5.067 22.718 -4.926 1.00 60.19 206 THR A N 1
ATOM 1510 C CA . THR A 1 206 ? 3.819 23.492 -4.805 1.00 60.19 206 THR A CA 1
ATOM 1511 C C . THR A 1 206 ? 2.589 22.592 -4.799 1.00 60.19 2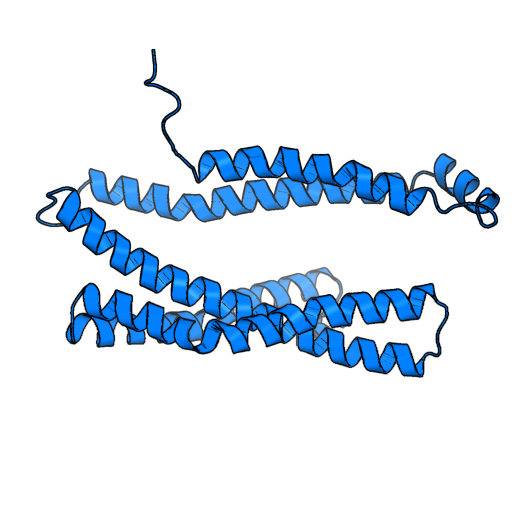06 THR A C 1
ATOM 1513 O O . THR A 1 206 ? 1.681 22.817 -4.000 1.00 60.19 206 THR A O 1
ATOM 1516 N N . SER A 1 207 ? 2.578 21.540 -5.617 1.00 60.06 207 SER A N 1
ATOM 1517 C CA . SER A 1 207 ? 1.452 20.607 -5.707 1.00 60.06 207 SER A CA 1
ATOM 1518 C C . SER A 1 207 ? 1.323 19.707 -4.476 1.00 60.06 207 SER A C 1
ATOM 1520 O O . SER A 1 207 ? 0.207 19.365 -4.117 1.00 60.06 207 SER A O 1
ATOM 1522 N N . PHE A 1 208 ? 2.416 19.393 -3.767 1.00 60.09 208 PHE A N 1
ATOM 1523 C CA . PHE A 1 208 ? 2.380 18.659 -2.487 1.00 60.09 208 PHE A CA 1
ATOM 1524 C C . PHE A 1 208 ? 1.870 19.493 -1.304 1.00 60.09 208 PHE A C 1
ATOM 1526 O O . PHE A 1 208 ? 1.472 18.940 -0.278 1.00 60.09 208 PHE A O 1
ATOM 1533 N N . ARG A 1 209 ? 1.823 20.823 -1.448 1.00 59.25 209 ARG A N 1
ATOM 1534 C CA . ARG A 1 209 ? 1.361 21.735 -0.397 1.00 59.25 209 ARG A CA 1
ATOM 1535 C C . ARG A 1 209 ? -0.139 21.567 -0.124 1.00 59.25 209 ARG A C 1
ATOM 1537 O O . ARG A 1 209 ? -0.547 21.555 1.029 1.00 59.25 209 ARG A O 1
ATOM 1544 N N . CYS A 1 210 ? -0.943 21.361 -1.168 1.00 58.19 210 CYS A N 1
ATOM 1545 C CA . CYS A 1 210 ? -2.397 21.212 -1.048 1.00 58.19 210 CYS A CA 1
ATOM 1546 C C . CYS A 1 210 ? -2.816 19.864 -0.403 1.00 58.19 210 CYS A C 1
ATOM 1548 O O . CYS A 1 210 ? -3.497 19.894 0.622 1.00 58.19 210 CYS A O 1
ATOM 1550 N N . PRO A 1 211 ? -2.339 18.687 -0.866 1.00 59.94 211 PRO A N 1
ATOM 1551 C CA . PRO A 1 211 ? -2.620 17.406 -0.218 1.00 59.94 211 PRO A CA 1
ATOM 1552 C C . PRO A 1 211 ? -2.085 17.336 1.220 1.00 59.94 211 PRO A C 1
ATOM 1554 O O . PRO A 1 211 ? -2.769 16.830 2.106 1.00 59.94 211 PRO A O 1
ATOM 1557 N N . GLY A 1 212 ? -0.893 17.894 1.476 1.00 52.12 212 GLY A N 1
ATOM 1558 C CA . GLY A 1 212 ? -0.304 17.947 2.817 1.00 52.12 212 GLY A CA 1
ATOM 1559 C C . GLY A 1 212 ? -1.105 18.810 3.799 1.00 52.12 212 GLY A C 1
ATOM 1560 O O . GLY A 1 212 ? -1.307 18.404 4.942 1.00 52.12 212 GLY A O 1
ATOM 1561 N N . CYS A 1 213 ? -1.620 19.962 3.354 1.00 50.91 213 CYS A N 1
ATOM 1562 C CA . CYS A 1 213 ? -2.515 20.801 4.157 1.00 50.91 213 CYS A CA 1
ATOM 1563 C C . CYS A 1 213 ? -3.869 20.135 4.443 1.00 50.91 213 CYS A C 1
ATOM 1565 O O . CYS A 1 213 ? -4.439 20.384 5.498 1.00 50.91 213 CYS A O 1
ATOM 1567 N N . HIS A 1 214 ? -4.374 19.279 3.551 1.00 58.12 214 HIS A N 1
ATOM 1568 C CA . HIS A 1 214 ? -5.628 18.555 3.780 1.00 58.12 214 HIS A CA 1
ATOM 1569 C C . HIS A 1 214 ? -5.487 17.388 4.772 1.00 58.12 214 HIS A C 1
ATOM 1571 O O . HIS A 1 214 ? -6.404 17.163 5.558 1.00 58.12 214 HIS A O 1
ATOM 1577 N N . LEU A 1 215 ? -4.347 16.682 4.791 1.00 56.56 215 LEU A N 1
ATOM 1578 C CA . LEU A 1 215 ? -4.053 15.678 5.829 1.00 56.56 215 LEU A CA 1
ATOM 1579 C C . LEU A 1 215 ? -3.695 16.312 7.175 1.00 56.56 215 LEU A C 1
ATOM 1581 O O . LEU A 1 215 ? -4.068 15.805 8.228 1.00 56.56 215 LEU A O 1
ATOM 1585 N N . SER A 1 216 ? -2.983 17.437 7.153 1.00 46.66 216 SER A N 1
ATOM 1586 C CA . SER A 1 216 ? -2.718 18.237 8.344 1.00 46.66 216 SER A CA 1
ATOM 1587 C C . SER A 1 216 ? -3.860 19.220 8.571 1.00 46.66 216 SER A C 1
ATOM 1589 O O . SER A 1 216 ? -3.686 20.425 8.399 1.00 46.66 216 SER A O 1
ATOM 1591 N N . PHE A 1 217 ? -5.018 18.729 9.021 1.00 37.22 217 PHE A N 1
ATOM 1592 C CA . PHE A 1 217 ? -6.020 19.570 9.685 1.00 37.22 217 PHE A CA 1
ATOM 1593 C C . PHE A 1 217 ? -5.441 20.058 11.029 1.00 37.22 217 PHE A C 1
ATOM 1595 O O . PHE A 1 217 ? -5.830 19.635 12.113 1.00 37.22 217 PHE A O 1
ATOM 1602 N N . LYS A 1 218 ? -4.418 20.916 10.967 1.00 33.50 218 LYS A N 1
ATOM 1603 C CA . LYS A 1 218 ? -3.783 21.543 12.120 1.00 33.50 218 LYS A CA 1
ATOM 1604 C C . LYS A 1 218 ? -4.175 23.013 12.113 1.00 33.50 218 LYS A C 1
ATOM 1606 O O . LYS A 1 218 ? -3.837 23.752 11.190 1.00 33.50 218 LYS A O 1
ATOM 1611 N N . HIS A 1 219 ? -4.929 23.387 13.147 1.00 34.50 219 HIS A N 1
ATOM 1612 C CA . HIS A 1 219 ? -5.295 24.742 13.551 1.00 34.50 219 HIS A CA 1
ATOM 1613 C C . HIS A 1 219 ? -4.346 25.830 13.012 1.00 34.50 219 HIS A C 1
ATOM 1615 O O . HIS A 1 219 ? -3.246 26.024 13.522 1.00 34.50 219 HIS A O 1
ATOM 1621 N N . ARG A 1 220 ? -4.821 26.607 12.034 1.00 31.28 220 ARG A N 1
ATOM 1622 C CA . ARG A 1 220 ? -4.354 27.980 11.763 1.00 31.28 220 ARG A CA 1
ATOM 1623 C C . ARG A 1 220 ? -5.489 28.990 11.966 1.00 31.28 220 ARG A C 1
ATOM 1625 O O . ARG A 1 220 ? -5.712 29.870 11.147 1.00 31.28 220 ARG A O 1
ATOM 1632 N N . ARG A 1 221 ? -6.240 28.835 13.057 1.00 32.62 221 ARG A N 1
ATOM 1633 C CA . ARG A 1 221 ? -7.118 29.869 13.628 1.00 32.62 221 ARG A CA 1
ATOM 1634 C C . ARG A 1 221 ? -7.128 29.677 15.141 1.00 32.62 221 ARG A C 1
ATOM 1636 O O . ARG A 1 221 ? -7.899 28.860 15.627 1.00 32.62 221 ARG A O 1
ATOM 1643 N N . SER A 1 222 ? -6.168 30.300 15.821 1.00 29.08 222 SER A N 1
ATOM 1644 C CA . SER A 1 222 ? -6.145 30.634 17.259 1.00 29.08 222 SER A CA 1
ATOM 1645 C C . SER A 1 222 ? -4.696 30.878 17.706 1.00 29.08 222 SER A C 1
ATOM 1647 O O . SER A 1 222 ? -4.154 30.148 18.528 1.00 29.08 222 SER A O 1
ATOM 1649 N N . MET A 1 223 ? -4.052 31.887 17.133 1.00 29.30 223 MET A N 1
ATOM 1650 C CA . MET A 1 223 ? -3.109 32.723 17.873 1.00 29.30 223 MET A CA 1
ATOM 1651 C C . MET A 1 223 ? -3.424 34.134 17.394 1.00 29.30 223 MET A C 1
ATOM 1653 O O . MET A 1 223 ? -3.282 34.416 16.202 1.00 29.30 223 MET A O 1
ATOM 1657 N N . GLY A 1 224 ? -4.049 34.902 18.289 1.00 31.77 224 GLY A N 1
ATOM 1658 C CA . GLY A 1 224 ? -4.138 36.352 18.162 1.00 31.77 224 GLY A CA 1
ATOM 1659 C C . GLY A 1 224 ? -2.779 36.998 18.365 1.00 31.77 224 GLY A C 1
ATOM 1660 O O . GLY A 1 224 ? -1.835 36.273 18.760 1.00 31.77 224 GLY A O 1
#

Secondary structure (DSSP, 8-state):
-TTGGGGG-HHHHHHHHHHHHHHHTHHHHHHHHHHHHHHHHHHHHHHHHHHHHHHHTTHHHHHHHHHHHHHHHHHHHHHHHTT--HHHHHHHHHHHHHHHHHHHHHHHHHHHHHHHHHHHHHHHHHHHTT-S---TTSHHHHHHHHHHHHHHHHHHHHHHHHHHHHHHHHHHHHH-HHHHHHHHT-TTS--HHHHHHGGGHHHHHHHTHHHHHHH-----S---

Solvent-accessible surface area (backbone atoms only — not comparable to full-atom values): 12363 Å² total; per-residue (Å²): 103,50,79,60,30,46,80,80,32,71,68,48,22,51,53,45,47,52,53,50,55,67,57,60,51,56,64,59,52,52,54,50,51,52,50,45,53,57,24,32,75,74,45,40,52,61,24,24,39,51,52,23,48,57,72,47,67,56,42,70,62,48,50,53,49,27,54,46,12,66,54,28,43,52,51,30,53,49,38,61,76,69,70,54,60,67,74,56,43,58,53,25,50,56,46,25,59,51,14,58,53,31,42,52,51,43,52,50,53,52,51,54,33,49,53,33,41,50,53,23,50,48,52,52,46,38,60,73,71,70,50,90,72,90,56,66,87,40,71,71,47,39,53,49,50,56,56,58,67,46,48,62,58,54,48,48,51,55,52,52,53,47,52,51,56,52,50,52,58,51,51,54,58,73,67,36,66,84,55,51,61,58,51,73,75,30,78,86,67,68,73,70,61,68,65,48,62,59,66,47,49,57,59,51,62,57,56,52,48,58,58,50,49,66,74,49,82,63,87,89,80,88,78,132

Foldseek 3Di:
DLVVLCVVHDVSSVVVVVVVVVVVVPVLVVVLVVQQVVQCVVPNLVSLLVSLVVLCVCVVVLVVLLVQQVVLVVQLVCCVVVVHDPVSNVVSVVSNVSNVVSNVVSVSSVVSSCVSVVVSVVVVCCVVVVPPDQDCPDPVNVVVVVVVVCLVVVLVVLVVVLVVVLVVVVVCCVPPPVVVVVQVVCPPPDDVVVVVNVVCVVSVVVSVVVSVVVVPPDDPPDDD

Nearest PDB structures (folds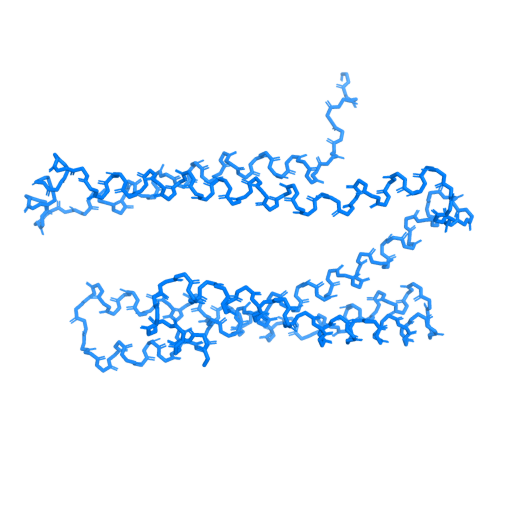eek):
  6afv-assembly1_A  TM=9.540E-01  e=3.086E-14  Vigna radiata var. radiata
  6afu-assembly1_B  TM=9.825E-01  e=8.153E-14  Vigna radiata var. radiata
  6afx-assembly1_A  TM=9.549E-01  e=4.646E-14  Vigna radiata var. radiata
  6afz-assembly1_B  TM=9.540E-01  e=5.700E-14  Vigna radiata var. radiata
  6afw-assembly1_B  TM=9.309E-01  e=5.146E-14  Vigna radiata var. radiata

pLDDT: mean 82.75, std 18.95, range [29.08, 97.12]

Organism: Gossypium schwendimanii (NCBI:txid34291)

Radius of gyration: 23.73 Å; Cα contacts (8 Å, |Δi|>4): 115; chains: 1; bounding box: 55×49×60 Å

InterPro domains:
  IPR004131 Pyrophosphate-energised proton pump [PF03030] (2-173)
  IPR004131 Pyrophosphate-energised proton pump [PTHR31998] (1-175)

Sequence (224 aa):
DVADACRTGAATNVIFGLALGYKSVIIPIFAIAIAIYVSFSLAAMYGIAVAALGMLSTIATGLAIDAYGPISDNAGGIAEMAGMSHKIRERTDALDAAGNTTAAIGKGFAIGSAALVSLALFGAYVSRAGIKTVDVLTPKAFIGLIVGAMLPYWFSAMTMKSVGSAALKMVEERNDPTRRTRYAYSTYSRNPFRSRNSRRCPCWCTSFRCPGCHLSFKHRRSMG